Protein AF-W6A615-F1 (afdb_monomer_lite)

Radius of gyration: 22.24 Å; chains: 1; bounding box: 55×39×66 Å

pLDDT: mean 84.63, std 10.66, range [45.97, 96.25]

Structure (mmCIF, N/CA/C/O backbone):
data_AF-W6A615-F1
#
_entry.id   AF-W6A615-F1
#
loop_
_atom_site.group_PDB
_atom_site.id
_atom_site.type_symbol
_atom_site.label_atom_id
_atom_site.label_alt_id
_atom_site.label_comp_id
_atom_site.label_asym_id
_atom_site.label_entity_id
_atom_site.label_seq_id
_atom_site.pdbx_PDB_ins_code
_atom_site.Cartn_x
_atom_site.Cartn_y
_atom_site.Cartn_z
_atom_site.occupancy
_atom_site.B_iso_or_equiv
_atom_site.auth_seq_id
_atom_site.auth_comp_id
_atom_site.auth_asym_id
_atom_site.auth_atom_id
_atom_site.pdbx_PDB_model_num
ATOM 1 N N . MET A 1 1 ? 21.913 -2.514 -15.215 1.00 59.75 1 MET A N 1
ATOM 2 C CA . MET A 1 1 ? 21.082 -1.326 -14.956 1.00 59.75 1 MET A CA 1
ATOM 3 C C . MET A 1 1 ? 21.588 -0.646 -13.703 1.00 59.75 1 MET A C 1
ATOM 5 O O . MET A 1 1 ? 21.493 -1.215 -12.614 1.00 59.75 1 MET A O 1
ATOM 9 N N . ASP A 1 2 ? 22.197 0.517 -13.883 1.00 57.88 2 ASP A N 1
ATOM 10 C CA . ASP A 1 2 ? 22.558 1.456 -12.841 1.00 57.88 2 ASP A CA 1
ATOM 11 C C . ASP A 1 2 ? 21.289 2.087 -12.250 1.00 57.88 2 ASP A C 1
ATOM 13 O O . ASP A 1 2 ? 20.771 3.119 -12.672 1.00 57.88 2 ASP A O 1
ATOM 17 N N . PHE A 1 3 ? 20.788 1.444 -11.198 1.00 58.59 3 PHE A N 1
ATOM 18 C CA . PHE A 1 3 ? 19.600 1.868 -10.464 1.00 58.59 3 PHE A CA 1
ATOM 19 C C . PHE A 1 3 ? 19.692 3.313 -9.929 1.00 58.59 3 PHE A C 1
ATOM 21 O O . PHE A 1 3 ? 18.668 3.893 -9.565 1.00 58.59 3 PHE A O 1
ATOM 28 N N . LYS A 1 4 ? 20.888 3.925 -9.891 1.00 60.66 4 LYS A N 1
ATOM 29 C CA . LYS A 1 4 ? 21.070 5.323 -9.478 1.00 60.66 4 LYS A CA 1
ATOM 30 C C . LYS A 1 4 ? 20.361 6.315 -10.402 1.00 60.66 4 LYS A C 1
ATOM 32 O O . LYS A 1 4 ? 19.875 7.319 -9.885 1.00 60.66 4 LYS A O 1
ATOM 37 N N . LYS A 1 5 ? 20.244 6.028 -11.706 1.00 60.31 5 LYS A N 1
ATOM 38 C CA . LYS A 1 5 ? 19.563 6.910 -12.675 1.00 60.31 5 LYS A CA 1
ATOM 39 C C . LYS A 1 5 ? 18.038 6.835 -12.588 1.00 60.31 5 LYS A C 1
ATOM 41 O O . LYS A 1 5 ? 17.362 7.837 -12.763 1.00 60.31 5 LYS A O 1
ATOM 46 N N . VAL A 1 6 ? 17.498 5.681 -12.198 1.00 64.00 6 VAL A N 1
ATOM 47 C CA . VAL A 1 6 ? 16.045 5.443 -12.062 1.00 64.00 6 VAL A CA 1
ATOM 48 C C . VAL A 1 6 ? 15.515 5.858 -10.680 1.00 64.00 6 VAL A C 1
ATOM 50 O O . VAL A 1 6 ? 14.339 6.176 -10.506 1.00 64.00 6 VAL A O 1
ATOM 53 N N . LYS A 1 7 ? 16.395 5.944 -9.676 1.00 67.19 7 LYS A N 1
ATOM 54 C CA . LYS A 1 7 ? 16.070 6.330 -8.292 1.00 67.19 7 LYS A CA 1
ATOM 55 C C . LYS A 1 7 ? 15.314 7.667 -8.134 1.00 67.19 7 LYS A C 1
ATOM 57 O O . LYS A 1 7 ? 14.434 7.721 -7.275 1.00 67.19 7 LYS A O 1
ATOM 62 N N . PRO A 1 8 ? 15.596 8.746 -8.892 1.00 71.81 8 PRO A N 1
ATOM 63 C CA . PRO A 1 8 ? 14.854 10.005 -8.788 1.00 71.81 8 PRO A CA 1
ATOM 64 C C . PRO A 1 8 ? 13.385 9.870 -9.207 1.00 71.81 8 PRO A C 1
ATOM 66 O O . PRO A 1 8 ? 12.516 10.468 -8.574 1.00 71.81 8 PRO A O 1
ATOM 69 N N . LEU A 1 9 ? 13.098 9.053 -10.227 1.00 69.75 9 LEU A N 1
ATOM 70 C CA . LEU A 1 9 ? 11.734 8.784 -10.697 1.00 69.75 9 LEU A CA 1
ATOM 71 C C . LEU A 1 9 ? 10.929 8.035 -9.635 1.00 69.75 9 LEU A C 1
ATOM 73 O O . LEU A 1 9 ? 9.785 8.384 -9.366 1.00 69.75 9 LEU A O 1
ATOM 77 N N . LEU A 1 10 ? 11.568 7.081 -8.959 1.00 71.88 10 LEU A N 1
ATOM 78 C CA . LEU A 1 10 ? 10.959 6.258 -7.912 1.00 71.88 10 LEU A CA 1
ATOM 79 C C . LEU A 1 10 ? 10.699 7.018 -6.601 1.00 71.88 10 LEU A C 1
ATOM 81 O O . LEU A 1 10 ? 9.828 6.633 -5.823 1.00 71.88 10 LEU A O 1
ATOM 85 N N . LYS A 1 11 ? 11.407 8.129 -6.356 1.00 76.25 11 LYS A N 1
ATOM 86 C CA . LYS A 1 11 ? 11.176 8.989 -5.181 1.00 76.25 11 LYS A CA 1
ATOM 87 C C . LYS A 1 11 ? 9.895 9.821 -5.280 1.00 76.25 11 LYS A C 1
ATOM 89 O O . LYS A 1 11 ? 9.314 10.135 -4.244 1.00 76.25 11 LYS A O 1
ATOM 94 N N . LYS A 1 12 ? 9.450 10.184 -6.491 1.00 80.75 12 LYS A N 1
ATOM 95 C CA . LYS A 1 12 ? 8.249 11.019 -6.684 1.00 80.75 12 LYS A CA 1
ATOM 96 C C . LYS A 1 12 ? 6.969 10.326 -6.182 1.00 80.75 12 LYS A C 1
ATOM 98 O O . LYS A 1 12 ? 6.294 10.937 -5.355 1.00 80.75 12 LYS A O 1
ATOM 103 N N . PRO A 1 13 ? 6.673 9.057 -6.550 1.00 81.31 13 PRO A N 1
ATOM 104 C CA . PRO A 1 13 ? 5.546 8.317 -5.985 1.00 81.31 13 PRO A CA 1
ATOM 105 C C . PRO A 1 13 ? 5.590 8.248 -4.463 1.00 81.31 13 PRO A C 1
ATOM 107 O O . PRO A 1 13 ? 4.570 8.449 -3.816 1.00 81.31 13 PRO A O 1
ATOM 110 N N . VAL A 1 14 ? 6.768 8.008 -3.879 1.00 82.75 14 VAL A N 1
ATOM 111 C CA . VAL A 1 14 ? 6.933 7.917 -2.420 1.00 82.75 14 VAL A CA 1
ATOM 112 C C . VAL A 1 14 ? 6.570 9.241 -1.742 1.00 82.75 14 VAL A C 1
ATOM 114 O O . VAL A 1 14 ? 5.796 9.244 -0.793 1.00 82.75 14 VAL A O 1
ATOM 117 N N . LEU A 1 15 ? 7.051 10.376 -2.252 1.00 83.81 15 LEU A N 1
ATOM 118 C CA . LEU A 1 15 ? 6.718 11.686 -1.681 1.00 83.81 15 LEU A CA 1
ATOM 119 C C . LEU A 1 15 ? 5.224 12.011 -1.801 1.00 83.81 15 LEU A C 1
ATOM 121 O O . LEU A 1 15 ? 4.604 12.399 -0.814 1.00 83.81 15 LEU A O 1
ATOM 125 N N . TRP A 1 16 ? 4.634 11.819 -2.985 1.00 85.75 16 TRP A N 1
ATOM 126 C CA . TRP A 1 16 ? 3.212 12.101 -3.212 1.00 85.75 16 TRP A CA 1
ATOM 127 C C . TRP A 1 16 ? 2.314 11.232 -2.335 1.00 85.75 16 TRP A C 1
ATOM 129 O O . TRP A 1 16 ? 1.362 11.719 -1.727 1.00 85.75 16 TRP A O 1
ATOM 139 N N . THR A 1 17 ? 2.651 9.951 -2.215 1.00 85.44 17 THR A N 1
ATOM 140 C CA . THR A 1 17 ? 1.901 9.031 -1.362 1.00 85.44 17 THR A CA 1
ATOM 141 C C . THR A 1 17 ? 2.087 9.308 0.126 1.00 85.44 17 THR A C 1
ATOM 143 O O . THR A 1 17 ? 1.136 9.133 0.883 1.00 85.44 17 THR A O 1
ATOM 146 N N . GLY A 1 18 ? 3.237 9.845 0.545 1.00 87.12 18 GLY A N 1
ATOM 147 C CA . GLY A 1 18 ? 3.437 10.351 1.904 1.00 87.12 18 GLY A CA 1
ATOM 148 C C . GLY A 1 18 ? 2.490 11.498 2.256 1.00 87.12 18 GLY A C 1
ATOM 149 O O . GLY A 1 18 ? 1.870 11.478 3.319 1.00 87.12 18 GLY A O 1
ATOM 150 N N . SER A 1 19 ? 2.305 12.460 1.346 1.00 90.75 19 SER A N 1
ATOM 151 C CA . SER A 1 19 ? 1.334 13.548 1.530 1.00 90.75 19 SER A CA 1
ATOM 152 C C . SER A 1 19 ? -0.106 13.034 1.613 1.00 90.75 19 SER A C 1
ATOM 154 O O . SER A 1 19 ? -0.860 13.471 2.482 1.00 90.75 19 SER A O 1
ATOM 156 N N . ILE A 1 20 ? -0.479 12.072 0.759 1.00 91.62 20 ILE A N 1
ATOM 157 C CA . ILE A 1 20 ? -1.811 11.444 0.786 1.00 91.62 20 ILE A CA 1
ATOM 158 C C . ILE A 1 20 ? -2.046 10.738 2.128 1.00 91.62 20 ILE A C 1
ATOM 160 O O . ILE A 1 20 ? -3.092 10.930 2.741 1.00 91.62 20 ILE A O 1
ATOM 164 N N . ILE A 1 21 ? -1.066 9.973 2.618 1.00 92.62 21 ILE A N 1
ATOM 165 C CA . ILE A 1 21 ? -1.153 9.265 3.903 1.00 92.62 21 ILE A CA 1
ATOM 166 C C . ILE A 1 21 ? -1.328 10.234 5.069 1.00 92.62 21 ILE A C 1
ATOM 168 O O . ILE A 1 21 ? -2.207 10.026 5.903 1.00 92.62 21 ILE A O 1
ATOM 172 N N . PHE A 1 22 ? -0.551 11.317 5.116 1.00 93.00 22 PHE A N 1
ATOM 173 C CA . PHE A 1 22 ? -0.722 12.335 6.152 1.00 93.00 22 PHE A CA 1
ATOM 174 C C . PHE A 1 22 ? -2.111 12.981 6.102 1.00 93.00 22 PHE A C 1
ATOM 176 O O . PHE A 1 22 ? -2.739 13.164 7.145 1.00 93.00 22 PHE A O 1
ATOM 183 N N . GLY A 1 23 ? -2.624 13.266 4.902 1.00 95.38 23 GLY A N 1
ATOM 184 C CA . GLY A 1 23 ? -3.993 13.749 4.720 1.00 95.38 23 GLY A CA 1
ATOM 185 C C . GLY A 1 23 ? -5.042 12.759 5.236 1.00 95.38 23 GLY A C 1
ATOM 186 O O . GLY A 1 23 ? -5.944 13.149 5.976 1.00 95.38 23 GLY A O 1
ATOM 187 N N . LEU A 1 24 ? -4.896 11.469 4.916 1.00 93.75 24 LEU A N 1
ATOM 188 C CA . LEU A 1 24 ? -5.790 10.406 5.386 1.00 93.75 24 LEU A CA 1
ATOM 189 C C . LEU A 1 24 ? -5.762 10.253 6.909 1.00 93.75 24 LEU A C 1
ATOM 191 O O . LEU A 1 24 ? -6.822 10.086 7.514 1.00 93.75 24 LEU A O 1
ATOM 195 N N . ILE A 1 25 ? -4.586 10.355 7.536 1.00 95.31 25 ILE A N 1
ATOM 196 C CA . ILE A 1 25 ? -4.451 10.356 8.999 1.00 95.31 25 ILE A CA 1
ATOM 197 C C . ILE A 1 25 ? -5.233 11.531 9.588 1.00 95.31 25 ILE A C 1
ATOM 199 O O . ILE A 1 25 ? -6.077 11.322 10.455 1.00 95.31 25 ILE A O 1
ATOM 203 N N . MET A 1 26 ? -5.016 12.750 9.086 1.00 96.25 26 MET A N 1
ATOM 204 C CA . MET A 1 26 ? -5.701 13.948 9.585 1.00 96.25 26 MET A CA 1
ATOM 205 C C . MET A 1 26 ? -7.224 13.834 9.470 1.00 96.25 26 MET A C 1
ATOM 207 O O . MET A 1 26 ? -7.934 14.053 10.451 1.00 96.25 26 MET A O 1
ATOM 211 N N . ILE A 1 27 ? -7.728 13.434 8.299 1.00 95.12 27 ILE A N 1
ATOM 212 C CA . ILE A 1 27 ? -9.165 13.239 8.067 1.00 95.12 27 ILE A CA 1
ATOM 213 C C . ILE A 1 27 ? -9.719 12.168 9.014 1.00 95.12 27 ILE A C 1
ATOM 215 O O . ILE A 1 27 ? -10.749 12.380 9.654 1.00 95.12 27 ILE A O 1
ATOM 219 N N . SER A 1 28 ? -9.019 11.041 9.156 1.00 93.62 28 SER A N 1
ATOM 220 C CA . SER A 1 28 ? -9.456 9.944 10.024 1.00 93.62 28 SER A CA 1
ATOM 221 C C . SER A 1 28 ? -9.519 10.366 11.489 1.00 93.62 28 SER A C 1
ATOM 223 O O . SER A 1 28 ? -10.498 10.062 12.165 1.00 93.62 28 SER A O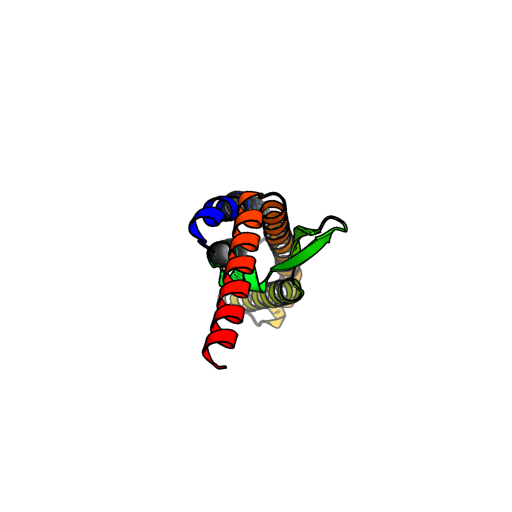 1
ATOM 225 N N . LEU A 1 29 ? -8.522 11.108 11.979 1.00 94.38 29 LEU A N 1
ATOM 226 C CA . LEU A 1 29 ? -8.507 11.613 13.352 1.00 94.38 29 LEU A CA 1
ATOM 227 C C . LEU A 1 29 ? -9.676 12.570 13.617 1.00 94.38 29 LEU A C 1
ATOM 229 O O . LEU A 1 29 ? -10.340 12.440 14.643 1.00 94.38 29 LEU A O 1
ATOM 233 N N . ILE A 1 30 ? -9.987 13.475 12.683 1.00 95.12 30 ILE A N 1
ATOM 234 C CA . ILE A 1 30 ? -11.149 14.374 12.795 1.00 95.12 30 ILE A CA 1
ATOM 235 C C . ILE A 1 30 ? -12.452 13.567 12.898 1.00 95.12 30 ILE A C 1
ATOM 237 O O . ILE A 1 30 ? -13.285 13.830 13.770 1.00 95.12 30 ILE A O 1
ATOM 241 N N . ILE A 1 31 ? -12.619 12.546 12.053 1.00 93.25 31 ILE A N 1
ATOM 242 C CA . ILE A 1 31 ? -13.797 11.669 12.085 1.00 93.25 31 ILE A CA 1
ATOM 243 C C . ILE A 1 31 ? -13.884 10.927 13.429 1.00 93.25 31 ILE A C 1
ATOM 245 O O . ILE A 1 31 ? -14.923 10.947 14.082 1.00 93.25 31 ILE A O 1
ATOM 249 N N . ILE A 1 32 ? -12.796 10.318 13.906 1.00 92.44 32 ILE A N 1
ATOM 250 C CA . ILE A 1 32 ? -12.794 9.576 15.181 1.00 92.44 32 ILE A CA 1
ATOM 251 C C . ILE A 1 32 ? -13.126 10.494 16.366 1.00 92.44 32 ILE A C 1
ATOM 253 O O . ILE A 1 32 ? -13.878 10.108 17.265 1.00 92.44 32 ILE A O 1
ATOM 257 N N . LEU A 1 33 ? -12.587 11.716 16.375 1.00 91.75 33 LEU A N 1
ATOM 258 C CA . LEU A 1 33 ? -12.821 12.685 17.445 1.00 91.75 33 LEU A CA 1
ATOM 259 C C . LEU A 1 33 ? -14.279 13.157 17.500 1.00 91.75 33 LEU A C 1
ATOM 261 O O . LEU A 1 33 ? -14.784 13.408 18.598 1.00 91.75 33 LEU A O 1
ATOM 265 N N . THR A 1 34 ? -14.962 13.224 16.356 1.00 93.38 34 THR A N 1
ATOM 266 C CA . THR A 1 34 ? -16.367 13.656 16.254 1.00 93.38 34 THR A CA 1
ATOM 267 C C . THR A 1 34 ? -17.376 12.541 16.532 1.00 93.38 34 THR A C 1
ATOM 269 O O . THR A 1 34 ? -18.497 12.833 16.942 1.00 93.38 34 THR A O 1
ATOM 272 N N . LEU A 1 35 ? -16.993 11.267 16.398 1.00 88.88 35 LEU A N 1
ATOM 273 C CA . LEU A 1 35 ? -17.883 10.146 16.709 1.00 88.88 35 LEU A CA 1
ATOM 274 C C . LEU A 1 35 ? -18.290 10.117 18.200 1.00 88.88 35 LEU A C 1
ATOM 276 O O . LEU A 1 35 ? -17.476 10.441 19.073 1.00 88.88 35 LEU A O 1
ATOM 280 N N . PRO A 1 36 ? -19.517 9.674 18.539 1.00 90.50 36 PRO A N 1
ATOM 281 C CA . PRO A 1 36 ? -20.000 9.561 19.918 1.00 90.50 36 PRO A CA 1
ATOM 282 C C . PRO A 1 36 ? -19.454 8.294 20.601 1.00 90.50 36 PRO A C 1
ATOM 284 O O . PRO A 1 36 ? -20.194 7.405 21.008 1.00 90.50 36 PRO A O 1
ATOM 287 N N . LEU A 1 37 ? -18.128 8.188 20.682 1.00 86.94 37 LEU A N 1
ATOM 288 C CA . LEU A 1 37 ? -17.410 7.092 21.332 1.00 86.94 37 LEU A CA 1
ATOM 289 C C . LEU A 1 37 ? -16.831 7.539 22.677 1.00 86.94 37 LEU A C 1
ATOM 291 O O . LEU A 1 37 ? -16.505 8.713 22.874 1.00 86.94 37 LEU A O 1
ATOM 295 N N . GLU A 1 38 ? -16.632 6.586 23.582 1.00 89.25 38 GLU A N 1
ATOM 296 C CA . GLU A 1 38 ? -15.909 6.827 24.830 1.00 89.25 38 GLU A CA 1
ATOM 297 C C . GLU A 1 38 ? -14.467 7.279 24.566 1.00 89.25 38 GLU A C 1
ATOM 299 O O . GLU A 1 38 ? -13.833 6.859 23.592 1.00 89.25 38 GLU A O 1
ATOM 304 N N . LYS A 1 39 ? -13.917 8.110 25.463 1.00 89.25 39 LYS A N 1
ATOM 305 C CA . LYS A 1 39 ? -12.561 8.672 25.323 1.00 89.25 39 LYS A CA 1
ATOM 306 C C . LYS A 1 39 ? -11.503 7.587 25.102 1.00 89.25 39 LYS A C 1
ATOM 308 O O . LYS A 1 39 ? -10.690 7.718 24.191 1.00 89.25 39 LYS A O 1
ATOM 313 N N . ASN A 1 40 ? -11.559 6.501 25.873 1.00 87.94 40 ASN A N 1
ATOM 314 C CA . ASN A 1 40 ? -10.613 5.392 25.744 1.00 87.94 40 ASN A CA 1
ATOM 315 C C . ASN A 1 40 ? -10.698 4.738 24.359 1.00 87.94 40 ASN A C 1
ATOM 317 O O . ASN A 1 40 ? -9.675 4.539 23.709 1.00 87.94 40 ASN A O 1
ATOM 321 N N . GLN A 1 41 ? -11.908 4.496 23.848 1.00 87.62 41 GLN A N 1
ATOM 322 C CA . GLN A 1 41 ? -12.091 3.925 22.511 1.00 87.62 41 GLN A CA 1
ATOM 323 C C . GLN A 1 41 ? -11.579 4.857 21.408 1.00 87.62 41 GLN A C 1
ATOM 325 O O . GLN A 1 41 ? -10.957 4.387 20.455 1.00 87.62 41 GLN A O 1
ATOM 330 N N . LYS A 1 42 ? -11.792 6.174 21.537 1.00 91.62 42 LYS A N 1
ATOM 331 C CA . LYS A 1 42 ? -11.259 7.160 20.582 1.00 91.62 42 LYS A CA 1
ATOM 332 C C . LYS A 1 42 ? -9.741 7.099 20.500 1.00 91.62 42 LYS A C 1
ATOM 334 O O . LYS A 1 42 ? -9.202 7.104 19.396 1.00 91.62 42 LYS A O 1
ATOM 339 N N . ILE A 1 43 ? -9.065 7.015 21.646 1.00 91.25 43 ILE A N 1
ATOM 340 C CA . ILE A 1 43 ? -7.601 6.929 21.714 1.00 91.25 43 ILE A CA 1
ATOM 341 C C . ILE A 1 43 ? -7.118 5.641 21.041 1.00 91.25 43 ILE A C 1
ATOM 343 O O . ILE A 1 43 ? -6.276 5.707 20.149 1.00 91.25 43 ILE A O 1
ATOM 347 N N . ILE A 1 44 ? -7.696 4.491 21.403 1.00 90.31 44 ILE A N 1
ATOM 348 C CA . ILE A 1 44 ? -7.303 3.185 20.851 1.00 90.31 44 ILE A CA 1
ATOM 349 C C . ILE A 1 44 ? -7.439 3.181 19.325 1.00 90.31 44 ILE A C 1
ATOM 351 O O . ILE A 1 44 ? -6.475 2.888 18.618 1.00 90.31 44 ILE A O 1
ATOM 355 N N . ILE A 1 45 ? -8.606 3.575 18.809 1.00 90.56 45 ILE A N 1
ATOM 356 C CA . ILE A 1 45 ? -8.877 3.571 17.366 1.00 90.56 45 ILE A CA 1
ATOM 357 C C . ILE A 1 45 ? -7.968 4.575 16.640 1.00 90.56 45 ILE A C 1
ATOM 359 O O . ILE A 1 45 ? -7.423 4.253 15.586 1.00 90.56 45 ILE A O 1
ATOM 363 N N . SER A 1 46 ? -7.738 5.761 17.214 1.00 93.31 46 SER A N 1
ATOM 364 C CA . SER A 1 46 ? -6.829 6.766 16.638 1.00 93.31 46 SER A CA 1
ATOM 365 C C . SER A 1 46 ? -5.402 6.238 16.505 1.00 93.31 46 SER A C 1
ATOM 367 O O . SER A 1 46 ? -4.786 6.386 15.447 1.00 93.31 46 SER A O 1
ATOM 369 N N . CYS A 1 47 ? -4.887 5.578 17.546 1.00 91.88 47 CYS A N 1
ATOM 370 C CA . CYS A 1 47 ? -3.560 4.968 17.531 1.00 91.88 47 CYS A CA 1
ATOM 371 C C . CYS A 1 47 ? -3.465 3.855 16.483 1.00 91.88 47 CYS A C 1
ATOM 373 O O . CYS A 1 47 ? -2.515 3.837 15.701 1.00 91.88 47 CYS A O 1
ATOM 375 N N . GLN A 1 48 ? -4.459 2.964 16.420 1.00 91.94 48 GLN A N 1
ATOM 376 C CA . GLN A 1 48 ? -4.472 1.863 15.455 1.00 91.94 48 GLN A CA 1
ATOM 377 C C . GLN A 1 48 ? -4.523 2.357 14.007 1.00 91.94 48 GLN A C 1
ATOM 379 O O . GLN A 1 48 ? -3.722 1.912 13.186 1.00 91.94 48 GLN A O 1
ATOM 384 N N . ILE A 1 49 ? -5.418 3.299 13.688 1.00 92.88 49 ILE A N 1
ATOM 385 C CA . ILE A 1 49 ? -5.528 3.848 12.329 1.00 92.88 49 ILE A CA 1
ATOM 386 C C . ILE A 1 49 ? -4.254 4.606 11.938 1.00 92.88 49 ILE A C 1
ATOM 388 O O . ILE A 1 49 ? -3.752 4.436 10.828 1.00 92.88 4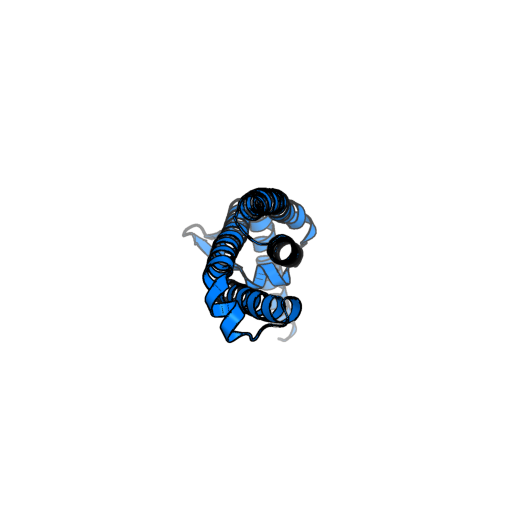9 ILE A O 1
ATOM 392 N N . THR A 1 50 ? -3.694 5.409 12.845 1.00 94.44 50 THR A N 1
ATOM 393 C CA . THR A 1 50 ? -2.457 6.152 12.563 1.00 94.44 50 THR A CA 1
ATOM 394 C C . THR A 1 50 ? -1.299 5.197 12.289 1.00 94.44 50 THR A C 1
ATOM 396 O O . THR A 1 50 ? -0.609 5.333 11.278 1.00 94.44 50 THR A O 1
ATOM 399 N N . LEU A 1 51 ? -1.114 4.190 13.151 1.00 92.81 51 LEU A N 1
ATOM 400 C CA . LEU A 1 51 ? -0.062 3.191 12.984 1.00 92.81 51 LEU A CA 1
ATOM 401 C C . LEU A 1 51 ? -0.220 2.427 11.667 1.00 92.81 51 LEU A C 1
ATOM 403 O O . LEU A 1 51 ? 0.770 2.153 10.992 1.00 92.81 51 LEU A O 1
ATOM 407 N N . ASN A 1 52 ? -1.456 2.129 11.272 1.00 93.75 52 ASN A N 1
ATOM 408 C CA . ASN A 1 52 ? -1.734 1.464 10.013 1.00 93.75 52 ASN A CA 1
ATOM 409 C C . ASN A 1 52 ? -1.264 2.252 8.800 1.00 93.75 52 ASN A C 1
ATOM 411 O O . ASN A 1 52 ? -0.516 1.724 7.981 1.00 93.75 52 ASN A O 1
ATOM 415 N N . PHE A 1 53 ? -1.687 3.510 8.692 1.00 94.12 53 PHE A N 1
ATOM 416 C CA . PHE A 1 53 ? -1.327 4.333 7.549 1.00 94.12 53 PHE A CA 1
ATOM 417 C C . PHE A 1 53 ? 0.182 4.584 7.498 1.00 94.12 53 PHE A C 1
ATOM 419 O O . PHE A 1 53 ? 0.777 4.532 6.421 1.00 94.12 53 PHE A O 1
ATOM 426 N N . LEU A 1 54 ? 0.831 4.751 8.655 1.00 93.31 54 LEU A N 1
ATOM 427 C CA . LEU A 1 54 ? 2.291 4.819 8.731 1.00 93.31 54 LEU A CA 1
ATOM 428 C C . LEU A 1 54 ? 2.962 3.523 8.254 1.00 93.31 54 LEU A C 1
ATOM 430 O O . LEU A 1 54 ? 3.957 3.585 7.534 1.00 93.31 54 LEU A O 1
ATOM 434 N N . LEU A 1 55 ? 2.420 2.354 8.604 1.00 91.88 55 LEU A N 1
ATOM 435 C CA . LEU A 1 55 ? 2.955 1.060 8.176 1.00 91.88 55 LEU A CA 1
ATOM 436 C C . LEU A 1 55 ? 2.780 0.854 6.668 1.00 91.88 55 LEU A C 1
ATOM 438 O O . LEU A 1 55 ? 3.728 0.468 5.987 1.00 91.88 55 LEU A O 1
ATOM 442 N N . VAL A 1 56 ? 1.604 1.172 6.125 1.00 92.31 56 VAL A N 1
ATOM 443 C CA . VAL A 1 56 ? 1.327 1.124 4.680 1.00 92.31 56 VAL A CA 1
ATOM 444 C C . VAL A 1 56 ? 2.289 2.043 3.919 1.00 92.31 56 VAL A C 1
ATOM 446 O O . VAL A 1 56 ? 2.877 1.635 2.916 1.00 92.31 56 VAL A O 1
ATOM 449 N N . TYR A 1 57 ? 2.526 3.253 4.432 1.00 91.50 57 TYR A N 1
ATOM 450 C CA . TYR A 1 57 ? 3.508 4.179 3.871 1.00 91.50 57 TYR A CA 1
ATOM 451 C C . TYR A 1 57 ? 4.944 3.648 3.946 1.00 91.50 57 TYR A C 1
ATOM 453 O O . TYR A 1 57 ? 5.693 3.745 2.972 1.00 91.50 57 TYR A O 1
ATOM 461 N N . LEU A 1 58 ? 5.338 3.053 5.075 1.00 90.38 58 LEU A N 1
ATOM 462 C CA . LEU A 1 58 ? 6.661 2.454 5.239 1.00 90.38 58 LEU A CA 1
ATOM 463 C C . LEU A 1 58 ? 6.880 1.316 4.233 1.00 90.38 58 LEU A C 1
ATOM 465 O O . LEU A 1 58 ? 7.948 1.225 3.627 1.00 90.38 58 LEU A O 1
ATOM 469 N N . ILE A 1 59 ? 5.864 0.484 4.008 1.00 89.50 59 ILE A N 1
ATOM 470 C CA . ILE A 1 59 ? 5.906 -0.571 2.994 1.00 89.50 59 ILE A CA 1
ATOM 471 C C . ILE A 1 59 ? 6.071 0.036 1.600 1.00 89.50 59 ILE A C 1
ATOM 473 O O . ILE A 1 59 ? 6.991 -0.361 0.886 1.00 89.50 59 ILE A O 1
ATOM 477 N N . ALA A 1 60 ? 5.291 1.057 1.235 1.00 88.19 60 ALA A N 1
ATOM 478 C CA . ALA A 1 60 ? 5.468 1.764 -0.036 1.00 88.19 60 ALA A CA 1
ATOM 479 C C . ALA A 1 60 ? 6.896 2.336 -0.190 1.00 88.19 60 ALA A C 1
ATOM 481 O O . ALA A 1 60 ? 7.527 2.179 -1.236 1.00 88.19 60 ALA A O 1
ATOM 482 N N . CYS A 1 61 ? 7.468 2.915 0.872 1.00 86.12 61 CYS A N 1
ATOM 483 C CA . CYS A 1 61 ? 8.856 3.387 0.884 1.00 86.12 61 CYS A CA 1
ATOM 484 C C . CYS A 1 61 ? 9.872 2.263 0.626 1.00 86.12 61 CYS A C 1
ATOM 486 O O . CYS A 1 61 ? 10.834 2.455 -0.122 1.00 86.12 61 CYS A O 1
ATOM 488 N N . ILE A 1 62 ? 9.697 1.100 1.258 1.00 85.38 62 ILE A N 1
ATOM 489 C CA . ILE A 1 62 ? 10.609 -0.042 1.103 1.00 85.38 62 ILE A CA 1
ATOM 490 C C . ILE A 1 62 ? 10.534 -0.592 -0.323 1.00 85.38 62 ILE A C 1
ATOM 492 O O . ILE A 1 62 ? 11.575 -0.857 -0.931 1.00 85.38 62 ILE A O 1
ATOM 496 N N . LEU A 1 63 ? 9.322 -0.723 -0.866 1.00 82.69 63 LEU A N 1
ATOM 497 C CA . LEU A 1 63 ? 9.091 -1.272 -2.199 1.00 82.69 63 LEU A CA 1
ATOM 498 C C . LEU A 1 63 ? 9.623 -0.349 -3.301 1.00 82.69 63 LEU A C 1
ATOM 500 O O . LEU A 1 63 ? 10.279 -0.826 -4.225 1.00 82.69 63 LEU A O 1
ATOM 504 N N . GLY A 1 64 ? 9.445 0.968 -3.164 1.00 74.25 64 GLY A N 1
ATOM 505 C CA . GLY A 1 64 ? 9.954 1.949 -4.129 1.00 74.25 64 GLY A CA 1
ATOM 506 C C . GLY A 1 64 ? 11.476 2.112 -4.139 1.00 74.25 64 GLY A C 1
ATOM 507 O O . GLY A 1 64 ? 12.041 2.585 -5.122 1.00 74.25 64 GLY A O 1
ATOM 508 N N . ASN A 1 65 ? 12.168 1.716 -3.067 1.00 72.94 65 ASN A N 1
ATOM 509 C CA . ASN A 1 65 ? 13.619 1.885 -2.952 1.00 72.94 65 ASN A CA 1
ATOM 510 C C . ASN A 1 65 ? 14.435 0.667 -3.412 1.00 72.94 65 ASN A C 1
ATOM 512 O O . ASN A 1 65 ? 15.653 0.791 -3.576 1.00 72.94 65 ASN A O 1
ATOM 516 N N . LYS A 1 66 ? 13.813 -0.503 -3.613 1.00 75.56 66 LYS A N 1
ATOM 517 C CA . LYS A 1 66 ? 14.518 -1.746 -3.959 1.00 75.56 66 LYS A CA 1
ATOM 518 C C . LYS A 1 66 ? 14.242 -2.176 -5.399 1.00 75.56 66 LYS A C 1
ATOM 520 O O . LYS A 1 66 ? 13.106 -2.423 -5.788 1.00 75.56 66 LYS A O 1
ATOM 525 N N . ARG A 1 67 ? 15.316 -2.378 -6.173 1.00 70.56 67 ARG A N 1
ATOM 526 C CA . ARG A 1 67 ? 15.250 -2.893 -7.554 1.00 70.56 67 ARG A CA 1
ATOM 527 C C . ARG A 1 67 ? 14.549 -4.251 -7.648 1.00 70.56 67 ARG A C 1
ATOM 529 O O . ARG A 1 67 ? 13.777 -4.468 -8.573 1.00 70.56 67 ARG A O 1
ATOM 536 N N . SER A 1 68 ? 14.816 -5.146 -6.696 1.00 76.50 68 SER A N 1
ATOM 537 C CA . SER A 1 68 ? 14.193 -6.473 -6.644 1.00 76.50 68 SER A CA 1
ATOM 538 C C . SER A 1 68 ? 12.680 -6.391 -6.459 1.00 76.50 68 SER A C 1
ATOM 540 O O . SER A 1 68 ? 11.953 -7.137 -7.100 1.00 76.50 68 SER A O 1
ATOM 542 N N . SER A 1 69 ? 12.204 -5.453 -5.638 1.00 77.31 69 SER A N 1
ATOM 543 C CA . SER A 1 69 ? 10.775 -5.219 -5.436 1.00 77.31 69 SER A CA 1
ATOM 544 C C . SER A 1 69 ? 10.102 -4.743 -6.719 1.00 77.31 69 SER A C 1
ATOM 546 O O . SER A 1 69 ? 9.093 -5.312 -7.114 1.00 77.31 69 SER A O 1
ATOM 548 N N . ILE A 1 70 ? 10.688 -3.766 -7.415 1.00 78.19 70 ILE A N 1
ATOM 549 C CA . ILE A 1 70 ? 10.142 -3.274 -8.690 1.00 78.19 70 ILE A CA 1
ATOM 550 C C . ILE A 1 70 ? 10.078 -4.412 -9.711 1.00 78.19 70 ILE A C 1
ATOM 552 O O . ILE A 1 70 ? 9.023 -4.656 -10.278 1.00 78.19 70 ILE A O 1
ATOM 556 N N . SER A 1 71 ? 11.155 -5.188 -9.852 1.00 79.81 71 SER A N 1
ATOM 557 C CA . SER A 1 71 ? 11.191 -6.328 -10.776 1.00 79.81 71 SER A CA 1
ATOM 558 C C . SER A 1 71 ? 10.181 -7.434 -10.452 1.00 79.81 71 SER A C 1
ATOM 560 O O . SER A 1 71 ? 9.840 -8.196 -11.346 1.00 79.81 71 SER A O 1
ATOM 562 N N . LEU A 1 72 ? 9.752 -7.568 -9.195 1.00 84.50 72 LEU A N 1
ATOM 563 C CA . LEU A 1 72 ? 8.770 -8.572 -8.780 1.00 84.50 72 LEU A CA 1
ATOM 564 C C . LEU A 1 72 ? 7.330 -8.100 -9.019 1.00 84.50 72 LEU A C 1
ATOM 566 O O . LEU A 1 72 ? 6.440 -8.915 -9.246 1.00 84.50 72 LEU A O 1
ATOM 570 N N . PHE A 1 73 ? 7.094 -6.788 -8.959 1.00 88.44 73 PHE A N 1
ATOM 571 C CA . PHE A 1 73 ? 5.760 -6.198 -9.084 1.00 88.44 73 PHE A CA 1
ATOM 572 C C . PHE A 1 73 ? 5.448 -5.634 -10.470 1.00 88.44 73 PHE A C 1
ATOM 574 O O . PHE A 1 73 ? 4.291 -5.305 -10.740 1.00 88.44 73 PHE A O 1
ATOM 581 N N . THR A 1 74 ? 6.440 -5.558 -11.355 1.00 86.56 74 THR A N 1
ATOM 582 C CA . THR A 1 74 ? 6.269 -5.104 -12.735 1.00 86.56 74 THR A CA 1
ATOM 583 C C . THR A 1 74 ? 6.826 -6.116 -13.727 1.00 86.56 74 THR A C 1
ATOM 585 O O . THR A 1 74 ? 7.974 -6.534 -13.585 1.00 86.56 74 THR A O 1
ATOM 588 N N . ASP A 1 75 ? 6.053 -6.428 -14.761 1.00 85.56 75 ASP A N 1
ATOM 589 C CA . ASP A 1 75 ? 6.499 -7.186 -15.926 1.00 85.56 75 ASP A CA 1
ATOM 590 C C . ASP A 1 75 ? 7.000 -6.199 -16.993 1.00 85.56 75 ASP A C 1
ATOM 592 O O . ASP A 1 75 ? 6.313 -5.229 -17.320 1.00 85.56 75 ASP A O 1
ATOM 596 N N . ILE A 1 76 ? 8.204 -6.419 -17.527 1.00 83.31 76 ILE A N 1
ATOM 597 C CA . ILE A 1 76 ? 8.792 -5.579 -18.580 1.00 83.31 76 ILE A CA 1
ATOM 598 C C . ILE A 1 76 ? 8.710 -6.352 -19.894 1.00 83.31 76 ILE A C 1
ATOM 600 O O . ILE A 1 76 ? 9.359 -7.384 -20.050 1.00 83.31 76 ILE A O 1
ATOM 604 N N . LEU A 1 77 ? 7.894 -5.859 -20.821 1.00 82.94 77 LEU A N 1
ATOM 605 C CA . LEU A 1 77 ? 7.699 -6.428 -22.149 1.00 82.94 77 LEU A CA 1
ATOM 606 C C . LEU A 1 77 ? 8.538 -5.655 -23.164 1.00 82.94 77 LEU A C 1
ATOM 608 O O . LEU A 1 77 ? 8.576 -4.424 -23.139 1.00 82.94 77 LEU A O 1
ATOM 612 N N . VAL A 1 78 ? 9.199 -6.390 -24.056 1.00 78.19 78 VAL A N 1
ATOM 613 C CA . VAL A 1 78 ? 9.956 -5.833 -25.180 1.00 78.19 78 VAL A CA 1
ATOM 614 C C . VAL A 1 78 ? 9.216 -6.210 -26.454 1.00 78.19 78 VAL A C 1
ATOM 616 O O . VAL A 1 78 ? 9.010 -7.395 -26.712 1.00 78.19 78 VAL A O 1
ATOM 619 N N . PHE A 1 79 ? 8.806 -5.210 -27.225 1.00 76.88 79 PHE A N 1
ATOM 620 C CA . PHE A 1 79 ? 8.199 -5.393 -28.539 1.00 76.88 79 PHE A CA 1
ATOM 621 C C . PHE A 1 79 ? 9.192 -4.961 -29.603 1.00 76.88 79 PHE A C 1
ATOM 623 O O . PHE A 1 79 ? 9.855 -3.939 -29.445 1.00 76.88 79 PHE A O 1
ATOM 630 N N . GLU A 1 80 ? 9.280 -5.716 -30.685 1.00 69.94 80 GLU A N 1
ATOM 631 C CA . GLU A 1 80 ? 10.053 -5.339 -31.861 1.00 69.94 80 GLU A CA 1
ATOM 632 C C . GLU A 1 80 ? 9.060 -4.937 -32.952 1.00 69.94 80 GLU A C 1
ATOM 634 O O . GLU A 1 80 ? 8.196 -5.730 -33.326 1.00 69.94 80 GLU A O 1
ATOM 639 N N . ASP A 1 81 ? 9.123 -3.680 -33.389 1.00 63.50 81 ASP A N 1
ATOM 640 C CA . ASP A 1 81 ? 8.295 -3.182 -34.492 1.00 63.50 81 ASP A CA 1
ATOM 641 C C . ASP A 1 81 ? 8.792 -3.743 -35.840 1.00 63.50 81 ASP A C 1
ATOM 643 O O . ASP A 1 81 ? 9.937 -4.187 -35.952 1.00 63.50 81 ASP A O 1
ATOM 647 N N . GLU A 1 82 ? 7.982 -3.663 -36.897 1.00 59.38 82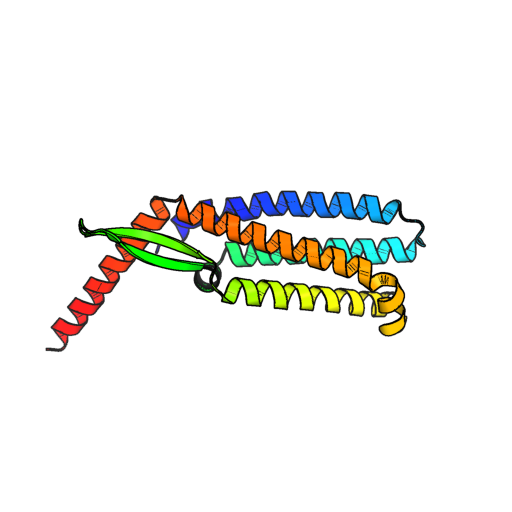 GLU A N 1
ATOM 648 C CA . GLU A 1 82 ? 8.308 -4.112 -38.262 1.00 59.38 82 GLU A CA 1
ATOM 649 C C . GLU A 1 82 ? 9.598 -3.458 -38.812 1.00 59.38 82 GLU A C 1
ATOM 651 O O . GLU A 1 82 ? 10.261 -4.001 -39.696 1.00 59.38 82 GLU A O 1
ATOM 656 N N . GLN A 1 83 ? 10.010 -2.321 -38.235 1.00 60.66 83 GLN A N 1
ATOM 657 C CA . GLN A 1 83 ? 11.267 -1.614 -38.517 1.00 60.66 83 GLN A CA 1
ATOM 658 C C . GLN A 1 83 ? 12.461 -2.033 -37.630 1.00 60.66 83 GLN A C 1
ATOM 660 O O . GLN A 1 83 ? 13.495 -1.362 -37.645 1.00 60.66 83 GLN A O 1
ATOM 665 N N . LYS A 1 84 ? 12.348 -3.114 -36.844 1.00 61.72 84 LYS A N 1
ATOM 666 C CA . LYS A 1 84 ? 13.338 -3.567 -35.840 1.00 61.72 84 LYS A CA 1
ATOM 667 C C . LYS A 1 84 ? 13.625 -2.551 -34.729 1.00 61.72 84 LYS A C 1
ATOM 669 O O . LYS A 1 84 ? 14.706 -2.543 -34.134 1.00 61.72 84 LYS A O 1
ATOM 674 N N . GLN A 1 85 ? 12.674 -1.661 -34.450 1.00 63.59 85 GLN A N 1
ATOM 675 C CA . GLN A 1 85 ? 12.764 -0.780 -33.291 1.00 63.59 85 GLN A CA 1
ATOM 676 C C . GLN A 1 85 ? 12.231 -1.517 -32.062 1.00 63.59 85 GLN A C 1
ATOM 678 O O . GLN A 1 85 ? 11.054 -1.861 -31.990 1.00 63.59 85 GLN A O 1
ATOM 683 N N . GLU A 1 86 ? 13.118 -1.772 -31.100 1.00 71.06 86 GLU A N 1
ATOM 684 C CA . GLU A 1 86 ? 12.747 -2.330 -29.802 1.00 71.06 86 GLU A CA 1
ATOM 685 C C . GLU A 1 86 ? 12.052 -1.241 -28.965 1.00 71.06 86 GLU A C 1
ATOM 687 O O . GLU A 1 86 ? 12.636 -0.195 -28.674 1.00 71.06 86 GLU A O 1
ATOM 692 N N . SER A 1 87 ? 10.811 -1.484 -28.551 1.00 76.00 87 SER A N 1
ATOM 693 C CA . SER A 1 87 ? 10.066 -0.646 -27.611 1.00 76.00 87 SER A CA 1
ATOM 694 C C . SER A 1 87 ? 9.815 -1.403 -26.308 1.00 76.00 87 SER A C 1
ATOM 696 O O . SER A 1 87 ? 9.669 -2.625 -26.292 1.00 76.00 87 SER A O 1
ATOM 698 N N . ILE A 1 88 ? 9.804 -0.674 -25.190 1.00 81.31 88 ILE A N 1
ATOM 699 C CA . ILE A 1 88 ? 9.591 -1.244 -23.857 1.00 81.31 88 ILE A CA 1
ATOM 700 C C . ILE A 1 88 ? 8.262 -0.764 -23.297 1.00 81.31 88 ILE A C 1
ATOM 702 O O . ILE A 1 88 ? 7.994 0.442 -23.259 1.00 81.31 88 ILE A O 1
ATOM 706 N N . GLU A 1 89 ? 7.493 -1.712 -22.776 1.00 86.19 89 GLU A N 1
ATOM 707 C CA . GLU A 1 89 ? 6.282 -1.471 -22.005 1.00 86.19 89 GLU A CA 1
ATOM 708 C C . GLU A 1 89 ? 6.397 -2.147 -20.633 1.00 86.19 89 GLU A C 1
ATOM 710 O O . GLU A 1 89 ? 6.783 -3.307 -20.516 1.00 86.19 89 GLU A O 1
ATOM 715 N N . VAL A 1 90 ? 6.049 -1.421 -19.578 1.00 86.19 90 VAL A N 1
ATOM 716 C CA . VAL A 1 90 ? 6.011 -1.902 -18.198 1.00 86.19 90 VAL A CA 1
ATOM 717 C C . VAL A 1 90 ? 4.554 -2.123 -17.804 1.00 86.19 90 VAL A C 1
ATOM 719 O O . VAL A 1 90 ? 3.734 -1.209 -17.904 1.00 86.19 90 VAL A O 1
ATOM 722 N N . LYS A 1 91 ? 4.224 -3.328 -17.337 1.00 89.19 91 LYS A N 1
ATOM 723 C CA . LYS A 1 91 ? 2.878 -3.729 -16.899 1.00 89.19 91 LYS A CA 1
ATOM 724 C C . LYS A 1 91 ? 2.882 -4.194 -15.445 1.00 89.19 91 LYS A C 1
ATOM 726 O O . LYS A 1 91 ? 3.920 -4.625 -14.945 1.00 89.19 91 LYS A O 1
ATOM 731 N N . PRO A 1 92 ? 1.744 -4.115 -14.736 1.00 89.31 92 PRO A N 1
ATOM 732 C CA . PRO A 1 92 ? 1.634 -4.707 -13.410 1.00 89.31 92 PRO A CA 1
ATOM 733 C C . PRO A 1 92 ? 1.756 -6.230 -13.497 1.00 89.31 92 PRO A C 1
ATOM 735 O O . PRO A 1 92 ? 1.071 -6.868 -14.296 1.00 89.31 92 PRO A O 1
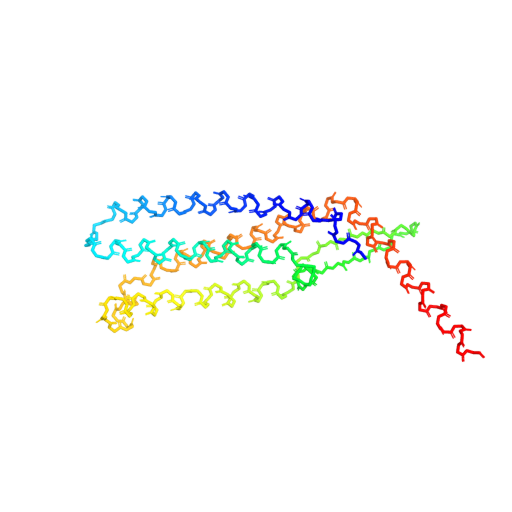ATOM 738 N N . SER A 1 93 ? 2.599 -6.812 -12.646 1.00 91.75 93 SER A N 1
ATOM 739 C CA . SER A 1 93 ? 2.703 -8.266 -12.532 1.00 91.75 93 SER A CA 1
ATOM 740 C C . SER A 1 93 ? 1.509 -8.843 -11.770 1.00 91.75 93 SER A C 1
ATOM 742 O O . SER A 1 93 ? 0.958 -8.201 -10.876 1.00 91.75 93 SER A O 1
ATOM 744 N N . ARG A 1 94 ? 1.135 -10.103 -12.019 1.00 90.56 94 ARG A N 1
ATOM 745 C CA . ARG A 1 94 ? 0.080 -10.787 -11.236 1.00 90.56 94 ARG A CA 1
ATOM 746 C C . ARG A 1 94 ? 0.405 -10.847 -9.740 1.00 90.56 94 ARG A C 1
ATOM 748 O O . ARG A 1 94 ? -0.499 -10.770 -8.906 1.00 90.56 94 ARG A O 1
ATOM 755 N N . TYR A 1 95 ? 1.693 -10.920 -9.398 1.00 91.31 95 TYR A N 1
ATOM 756 C CA . TYR A 1 95 ? 2.168 -10.911 -8.013 1.00 91.31 95 TYR A CA 1
ATOM 757 C C . TYR A 1 95 ? 1.828 -9.619 -7.268 1.00 91.31 95 TYR A C 1
ATOM 759 O O . TYR A 1 95 ? 1.665 -9.656 -6.050 1.00 91.31 95 TYR A O 1
ATOM 767 N N . LEU A 1 96 ? 1.646 -8.503 -7.982 1.00 92.88 96 LEU A N 1
ATOM 768 C CA . LEU A 1 96 ? 1.185 -7.245 -7.402 1.00 92.88 96 LEU A CA 1
ATOM 769 C C . LEU A 1 96 ? -0.182 -7.409 -6.736 1.00 92.88 96 LEU A C 1
ATOM 771 O O . LEU A 1 96 ? -0.363 -7.052 -5.574 1.00 92.88 96 LEU A O 1
ATOM 775 N N . HIS A 1 97 ? -1.133 -7.985 -7.470 1.00 92.44 97 HIS A N 1
ATOM 776 C CA . HIS A 1 97 ? -2.498 -8.177 -6.992 1.00 92.44 97 HIS A CA 1
ATOM 777 C C . HIS A 1 97 ? -2.540 -9.119 -5.789 1.00 92.44 97 HIS A C 1
ATOM 779 O O . HIS A 1 97 ? -3.237 -8.848 -4.811 1.00 92.44 97 HIS A O 1
ATOM 785 N N . ILE A 1 98 ? -1.766 -10.206 -5.847 1.00 94.06 98 ILE A N 1
ATOM 786 C CA . ILE A 1 98 ? -1.658 -11.178 -4.755 1.00 94.06 98 ILE A CA 1
ATOM 787 C C . ILE A 1 98 ? -1.086 -10.500 -3.507 1.00 94.06 98 ILE A C 1
ATOM 789 O O . ILE A 1 98 ? -1.664 -10.611 -2.427 1.00 94.06 98 ILE A O 1
ATOM 793 N N . PHE A 1 99 ? 0.006 -9.748 -3.660 1.00 93.75 99 PHE A N 1
ATOM 794 C CA . PHE A 1 99 ? 0.645 -9.040 -2.556 1.00 93.75 99 PHE A CA 1
ATOM 795 C C . PHE A 1 99 ? -0.295 -8.040 -1.888 1.00 93.75 99 PHE A C 1
ATOM 797 O O . PHE A 1 99 ? -0.442 -8.089 -0.669 1.00 93.75 99 PHE A O 1
ATOM 804 N N . ILE A 1 100 ? -0.956 -7.174 -2.667 1.00 94.38 100 ILE A N 1
ATOM 805 C CA . ILE A 1 100 ? -1.862 -6.156 -2.119 1.00 94.38 100 ILE A CA 1
ATOM 806 C C . ILE A 1 100 ? -2.964 -6.824 -1.296 1.00 94.38 100 ILE A C 1
ATOM 808 O O . ILE A 1 100 ? -3.169 -6.432 -0.153 1.00 94.38 100 ILE A O 1
ATOM 812 N N . ASN A 1 101 ? -3.620 -7.858 -1.831 1.00 93.94 101 ASN A N 1
ATOM 813 C CA . ASN A 1 101 ? -4.706 -8.539 -1.127 1.00 93.94 101 ASN A CA 1
ATOM 814 C C . ASN A 1 101 ? -4.234 -9.233 0.155 1.00 93.94 101 ASN A C 1
ATOM 816 O O . ASN A 1 101 ? -4.847 -9.056 1.204 1.00 93.94 101 ASN A O 1
ATOM 820 N N . ILE A 1 102 ? -3.141 -10.002 0.098 1.00 95.06 102 ILE A N 1
ATOM 821 C CA . ILE A 1 102 ? -2.614 -10.694 1.284 1.00 95.06 102 ILE A CA 1
ATOM 822 C C . ILE A 1 102 ? -2.223 -9.677 2.357 1.00 95.06 102 ILE A C 1
ATOM 824 O O . ILE A 1 102 ? -2.567 -9.842 3.527 1.00 95.06 102 ILE A O 1
ATOM 828 N N . PHE A 1 103 ? -1.532 -8.611 1.959 1.00 94.25 103 PHE A N 1
ATOM 829 C CA . PHE A 1 103 ? -1.074 -7.578 2.873 1.00 94.25 103 PHE A CA 1
ATOM 830 C C . PHE A 1 103 ? -2.242 -6.842 3.540 1.00 94.25 103 PHE A C 1
ATOM 832 O O . PHE A 1 103 ? -2.261 -6.707 4.763 1.00 94.25 103 PHE A O 1
ATOM 839 N N . THR A 1 104 ? -3.249 -6.407 2.776 1.00 94.56 104 THR A N 1
ATOM 840 C CA . THR A 1 104 ? -4.382 -5.664 3.344 1.00 94.56 104 THR A CA 1
ATOM 841 C C . THR A 1 104 ? -5.281 -6.547 4.206 1.00 94.56 104 THR A C 1
ATOM 843 O O . THR A 1 104 ? -5.731 -6.087 5.258 1.00 94.56 104 THR A O 1
ATOM 846 N N . ILE A 1 105 ? -5.477 -7.821 3.843 1.00 94.88 105 ILE A N 1
ATOM 847 C CA . ILE A 1 105 ? -6.174 -8.806 4.687 1.00 94.88 105 ILE A CA 1
ATOM 848 C C . ILE A 1 105 ? -5.413 -9.021 6.003 1.00 94.88 105 ILE A C 1
ATOM 850 O O . ILE A 1 105 ? -6.016 -8.984 7.076 1.00 94.88 105 ILE A O 1
ATOM 854 N N . ALA A 1 106 ? -4.090 -9.194 5.951 1.00 94.25 106 ALA A N 1
ATOM 855 C CA . ALA A 1 106 ? -3.279 -9.352 7.155 1.00 94.25 106 ALA A CA 1
ATOM 856 C C . ALA A 1 106 ? -3.385 -8.121 8.071 1.00 94.25 106 ALA A C 1
ATOM 858 O O . ALA A 1 106 ? -3.630 -8.267 9.269 1.00 94.25 106 ALA A O 1
ATOM 859 N N . CYS A 1 107 ? -3.285 -6.906 7.518 1.00 93.19 107 CYS A N 1
ATOM 860 C CA . CYS A 1 107 ? -3.477 -5.669 8.279 1.00 93.19 107 CYS A CA 1
ATOM 861 C C . CYS A 1 107 ? -4.860 -5.594 8.941 1.00 93.19 107 CYS A C 1
ATOM 863 O O . CYS A 1 107 ? -4.955 -5.206 10.106 1.00 93.19 107 CYS A O 1
ATOM 865 N N . PHE A 1 108 ? -5.919 -5.987 8.228 1.00 93.62 108 PHE A N 1
ATOM 866 C CA . PHE A 1 108 ? -7.283 -6.012 8.759 1.00 93.62 108 PHE A CA 1
ATOM 867 C C . PHE A 1 108 ? -7.396 -6.901 10.007 1.00 93.62 108 PHE A C 1
ATOM 869 O O . PHE A 1 108 ? -7.900 -6.460 11.042 1.00 93.62 108 PHE A O 1
ATOM 876 N N . PHE A 1 109 ? -6.868 -8.127 9.950 1.00 93.38 109 PHE A N 1
ATOM 877 C CA . PHE A 1 109 ? -6.895 -9.032 11.100 1.00 93.38 109 PHE A CA 1
ATOM 878 C C . PHE A 1 109 ? -5.986 -8.569 12.241 1.00 93.38 109 PHE A C 1
ATOM 880 O O . PHE A 1 109 ? -6.387 -8.650 13.399 1.00 93.38 109 PHE A O 1
ATOM 887 N N . ILE A 1 110 ? -4.801 -8.024 11.943 1.00 92.19 110 ILE A N 1
ATOM 888 C CA . ILE A 1 110 ? -3.905 -7.461 12.966 1.00 92.19 110 ILE A CA 1
ATOM 889 C C . ILE A 1 110 ? -4.606 -6.342 13.744 1.00 92.19 110 ILE A C 1
ATOM 891 O O . ILE A 1 110 ? -4.475 -6.262 14.965 1.00 92.19 110 ILE A O 1
ATOM 895 N N . HIS A 1 111 ? -5.385 -5.494 13.076 1.00 90.38 111 HIS A N 1
ATOM 896 C CA . HIS A 1 111 ? -6.150 -4.446 13.750 1.00 90.38 111 HIS A CA 1
ATOM 897 C C . HIS A 1 111 ? -7.242 -4.983 14.660 1.00 90.38 111 HIS A C 1
ATOM 899 O O . HIS A 1 111 ? -7.354 -4.551 15.807 1.00 90.38 111 HIS A O 1
ATOM 905 N N . LEU A 1 112 ? -8.035 -5.931 14.162 1.00 91.25 112 LEU A N 1
ATOM 906 C CA . LEU A 1 112 ? -9.091 -6.543 14.959 1.00 91.25 112 LEU A CA 1
ATOM 907 C C . LEU A 1 112 ? -8.519 -7.233 16.199 1.00 91.25 112 LEU A C 1
ATOM 909 O O . LEU A 1 112 ? -9.007 -7.012 17.307 1.00 91.25 112 LEU A O 1
ATOM 913 N N . THR A 1 113 ? -7.446 -8.005 16.027 1.00 92.56 113 THR A N 1
ATOM 914 C CA . THR A 1 113 ? -6.786 -8.713 17.128 1.00 92.56 113 THR A CA 1
ATOM 915 C C . THR A 1 113 ? -6.137 -7.746 18.114 1.00 92.56 113 THR A C 1
ATOM 917 O O . THR A 1 113 ? -6.362 -7.863 19.315 1.00 92.56 113 THR A O 1
ATOM 920 N N . SER A 1 114 ? -5.384 -6.750 17.637 1.00 91.00 114 SER A N 1
ATOM 921 C CA . SER A 1 114 ? -4.751 -5.766 18.528 1.00 91.00 114 SER A CA 1
ATOM 922 C C . SER A 1 114 ? -5.778 -4.937 19.298 1.00 91.00 114 SER A C 1
ATOM 924 O O . SER A 1 114 ? -5.566 -4.644 20.468 1.00 91.00 114 SER A O 1
ATOM 926 N N . GLY A 1 115 ? -6.918 -4.608 18.690 1.00 88.31 115 GLY A N 1
ATOM 927 C CA . GLY A 1 115 ? -7.963 -3.822 19.345 1.00 88.31 115 GLY A CA 1
ATOM 928 C C . GLY A 1 115 ? -8.687 -4.612 20.431 1.00 88.31 115 GLY A C 1
ATOM 929 O O . GLY A 1 115 ? -8.942 -4.079 21.507 1.00 88.31 115 GLY A O 1
ATOM 930 N N . SER A 1 116 ? -8.934 -5.900 20.176 1.00 90.31 116 SER A N 1
ATOM 931 C CA . SER A 1 116 ? -9.433 -6.851 21.174 1.00 90.31 116 SER A CA 1
ATOM 932 C C . SER A 1 116 ? -8.476 -6.983 22.361 1.00 90.31 116 SER A C 1
ATOM 934 O O . SER A 1 116 ? -8.927 -6.925 23.502 1.00 90.31 116 SER A O 1
ATOM 936 N N . MET A 1 117 ? -7.167 -7.084 22.108 1.00 90.44 117 MET A N 1
ATOM 937 C CA . MET A 1 117 ? -6.154 -7.171 23.166 1.00 90.44 117 MET A CA 1
ATOM 938 C C . MET A 1 117 ? -6.059 -5.889 23.998 1.00 90.44 117 MET A C 1
ATOM 940 O O . MET A 1 117 ? -6.044 -5.965 25.219 1.00 90.44 117 MET A O 1
ATOM 944 N N . ILE A 1 118 ? -6.026 -4.715 23.358 1.00 88.88 118 ILE A N 1
ATOM 945 C CA . ILE A 1 118 ? -5.927 -3.425 24.063 1.00 88.88 118 ILE A CA 1
ATOM 946 C C . ILE A 1 118 ? -7.205 -3.128 24.858 1.00 88.88 118 ILE A C 1
ATOM 948 O O . ILE A 1 118 ? -7.145 -2.525 25.925 1.00 88.88 118 ILE A O 1
ATOM 952 N N . GLY A 1 119 ? -8.364 -3.521 24.328 1.00 84.44 119 GLY A N 1
ATOM 953 C CA . GLY A 1 119 ? -9.651 -3.342 24.992 1.00 84.44 119 GLY A CA 1
ATOM 954 C C . GLY A 1 119 ? -9.974 -4.399 26.046 1.00 84.44 119 GLY A C 1
ATOM 955 O O . GLY A 1 119 ? -11.034 -4.292 26.649 1.00 84.44 119 GLY A O 1
ATOM 956 N N . GLU A 1 120 ? -9.120 -5.414 26.229 1.00 88.25 120 GLU A N 1
ATOM 957 C CA . GLU A 1 120 ? -9.335 -6.553 27.138 1.00 88.25 120 GLU A CA 1
ATOM 958 C C . GLU A 1 120 ? -10.696 -7.256 26.951 1.00 88.25 120 GLU A C 1
ATOM 960 O O . GLU A 1 120 ? -11.287 -7.788 27.889 1.00 88.25 120 GLU A O 1
ATOM 965 N N . ILE A 1 121 ? -11.204 -7.289 25.715 1.00 91.00 121 ILE A N 1
ATOM 966 C CA . ILE A 1 121 ? -12.448 -7.986 25.368 1.00 91.00 121 ILE A CA 1
ATOM 967 C C . ILE A 1 121 ? -12.189 -9.099 24.362 1.00 91.00 121 ILE A C 1
ATOM 969 O O . ILE A 1 121 ? -11.209 -9.073 23.616 1.00 91.00 121 ILE A O 1
ATOM 973 N N . SER A 1 122 ? -13.092 -10.080 24.300 1.00 93.12 122 SER A N 1
ATOM 974 C CA . SER A 1 122 ? -12.953 -11.188 23.352 1.00 93.12 122 SER A CA 1
ATOM 975 C C . SER A 1 122 ? -12.939 -10.700 21.897 1.00 93.12 122 SER A C 1
ATOM 977 O O . SER A 1 122 ? -13.637 -9.749 21.532 1.00 93.12 122 SER A O 1
ATOM 979 N N . PHE A 1 123 ? -12.183 -11.398 21.044 1.00 91.75 123 PHE A N 1
ATOM 980 C CA . PHE A 1 123 ? -12.080 -11.081 19.616 1.00 91.75 123 PHE A CA 1
ATOM 981 C C . PHE A 1 123 ? -13.456 -10.972 18.950 1.00 91.75 123 PHE A C 1
ATOM 983 O O . PHE A 1 123 ? -13.714 -10.020 18.219 1.00 91.75 123 PHE A O 1
ATOM 990 N N . ALA A 1 124 ? -14.361 -11.912 19.245 1.00 92.88 124 ALA A N 1
ATOM 991 C CA . ALA A 1 124 ? -15.704 -11.938 18.674 1.00 92.88 124 ALA A CA 1
ATOM 992 C C . ALA A 1 124 ? -16.530 -10.700 19.063 1.00 92.88 124 ALA A C 1
ATOM 994 O O . ALA A 1 124 ? -17.194 -10.113 18.209 1.00 92.88 124 ALA A O 1
ATOM 995 N N . GLN A 1 125 ? -16.453 -10.266 20.326 1.00 92.00 125 GLN A N 1
ATOM 996 C CA . GLN A 1 125 ? -17.149 -9.064 20.794 1.00 92.00 125 GLN A CA 1
ATOM 997 C C . GLN A 1 125 ? -16.585 -7.798 20.143 1.00 92.00 125 GLN A C 1
ATOM 999 O O . GLN A 1 125 ? -17.354 -6.961 19.667 1.00 92.00 125 GLN A O 1
ATOM 1004 N N . TYR A 1 126 ? -15.256 -7.669 20.074 1.00 90.00 126 TYR A N 1
ATOM 1005 C CA . TYR A 1 126 ? -14.616 -6.519 19.435 1.00 90.00 126 TYR A CA 1
ATOM 1006 C C . TYR A 1 126 ? -14.937 -6.455 17.938 1.00 90.00 126 TYR A C 1
ATOM 1008 O O . TYR A 1 126 ? -15.332 -5.406 17.420 1.00 90.00 126 TYR A O 1
ATOM 1016 N N . ALA A 1 127 ? -14.835 -7.597 17.253 1.00 90.25 127 ALA A N 1
ATOM 1017 C CA . ALA A 1 127 ? -15.147 -7.716 15.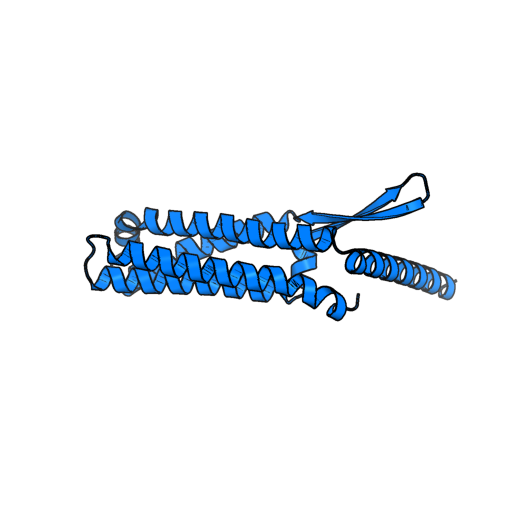840 1.00 90.25 127 ALA A CA 1
ATOM 1018 C C . ALA A 1 127 ? -16.597 -7.323 15.560 1.00 90.25 127 ALA A C 1
ATOM 1020 O O . ALA A 1 127 ? -16.811 -6.456 14.721 1.00 90.25 127 ALA A O 1
ATOM 1021 N N . ALA A 1 128 ? -17.575 -7.851 16.303 1.00 91.31 128 ALA A N 1
ATOM 1022 C CA . ALA A 1 128 ? -18.991 -7.536 16.100 1.00 91.31 128 ALA A CA 1
ATOM 1023 C C . ALA A 1 128 ? -19.290 -6.025 16.138 1.00 91.31 128 ALA A C 1
ATOM 1025 O O . ALA A 1 128 ? -20.126 -5.539 15.379 1.00 91.31 128 ALA A O 1
ATOM 1026 N N . GLN A 1 129 ? -18.575 -5.268 16.974 1.00 88.62 129 GLN A N 1
ATOM 1027 C CA . GLN A 1 129 ? -18.798 -3.831 17.137 1.00 88.62 129 GLN A CA 1
ATOM 1028 C C . GLN A 1 129 ? -18.023 -2.963 16.136 1.00 88.62 129 GLN A C 1
ATOM 1030 O O . GLN A 1 129 ? -18.496 -1.887 15.759 1.00 88.62 129 GLN A O 1
ATOM 1035 N N . LYS A 1 130 ? -16.807 -3.375 15.749 1.00 88.88 130 LYS A N 1
ATOM 1036 C CA . LYS A 1 130 ? -15.832 -2.492 15.079 1.00 88.88 130 LYS A CA 1
ATOM 1037 C C . LYS A 1 130 ? -15.349 -2.983 13.709 1.00 88.88 130 LYS A C 1
ATOM 1039 O O . LYS A 1 130 ? -14.602 -2.257 13.057 1.00 88.88 130 LYS A O 1
ATOM 1044 N N . TRP A 1 131 ? -15.773 -4.159 13.233 1.00 90.94 131 TRP A N 1
ATOM 1045 C CA . TRP A 1 131 ? -15.308 -4.729 11.955 1.00 90.94 131 TRP A CA 1
ATOM 1046 C C . TRP A 1 131 ? -15.472 -3.780 10.760 1.00 90.94 131 TRP A C 1
ATOM 1048 O O . TRP A 1 131 ? -14.574 -3.685 9.927 1.00 90.94 131 TRP A O 1
ATOM 1058 N N . TRP A 1 132 ? -16.584 -3.043 10.698 1.00 89.75 132 TRP A N 1
ATOM 1059 C CA . TRP A 1 132 ? -16.898 -2.135 9.593 1.00 89.75 132 TRP A CA 1
ATOM 1060 C C . TRP A 1 132 ? -15.876 -0.995 9.468 1.00 89.75 132 TRP A C 1
ATOM 1062 O O . TRP A 1 132 ? -15.516 -0.608 8.359 1.00 89.75 132 TRP A O 1
ATOM 1072 N N . LEU A 1 133 ? -15.351 -0.498 10.592 1.00 89.81 133 LEU A N 1
ATOM 1073 C CA . LEU A 1 133 ? -14.348 0.565 10.607 1.00 89.81 133 LEU A CA 1
ATOM 1074 C C . LEU A 1 133 ? -13.034 0.067 10.000 1.00 89.81 133 LEU A C 1
ATOM 1076 O O . LEU A 1 133 ? -12.439 0.737 9.158 1.00 89.81 133 LEU A O 1
ATOM 1080 N N . PHE A 1 134 ? -12.613 -1.145 10.360 1.00 90.12 134 PHE A N 1
ATOM 1081 C CA . PHE A 1 134 ? -11.415 -1.747 9.778 1.00 90.12 134 PHE A CA 1
ATOM 1082 C C . PHE A 1 134 ? -11.627 -2.196 8.335 1.00 90.12 134 PHE A C 1
ATOM 1084 O O . PHE A 1 134 ? -10.668 -2.189 7.568 1.00 90.12 134 PHE A O 1
ATOM 1091 N N . LEU A 1 135 ? -12.862 -2.514 7.933 1.00 93.38 135 LEU A N 1
ATOM 1092 C CA . LEU A 1 135 ? -13.187 -2.797 6.538 1.00 93.38 135 LEU A CA 1
ATOM 1093 C C . LEU A 1 135 ? -13.011 -1.545 5.667 1.00 93.38 135 LEU A C 1
ATOM 1095 O O . LEU A 1 135 ? -12.440 -1.629 4.583 1.00 93.38 135 LEU A O 1
ATOM 1099 N N . ILE A 1 136 ? -13.432 -0.372 6.151 1.00 92.69 136 ILE A N 1
ATOM 1100 C CA . ILE A 1 136 ? -13.189 0.901 5.456 1.00 92.69 136 ILE A CA 1
ATOM 1101 C C . ILE A 1 136 ? -11.683 1.147 5.310 1.00 92.69 136 ILE A C 1
ATOM 1103 O O . ILE A 1 136 ? -11.212 1.445 4.214 1.00 92.69 136 ILE A O 1
ATOM 1107 N N . VAL A 1 137 ? -10.907 0.961 6.383 1.00 92.81 137 VAL A N 1
ATOM 1108 C CA . VAL A 1 137 ? -9.440 1.103 6.340 1.00 92.81 137 VAL A CA 1
ATOM 1109 C C . VAL A 1 137 ? -8.811 0.102 5.360 1.00 92.81 137 VAL A C 1
ATOM 1111 O O . VAL A 1 137 ? -7.931 0.470 4.585 1.00 92.81 137 VAL A O 1
ATOM 1114 N N . TYR A 1 138 ? -9.296 -1.141 5.327 1.00 94.19 138 TYR A N 1
ATOM 1115 C CA . TYR A 1 138 ? -8.890 -2.155 4.351 1.00 94.19 138 TYR A CA 1
ATOM 1116 C C . TYR A 1 138 ? -9.119 -1.690 2.903 1.00 94.19 138 TYR A C 1
ATOM 1118 O O . TYR A 1 138 ? -8.214 -1.812 2.071 1.00 94.19 138 TYR A O 1
ATOM 1126 N N . LEU A 1 139 ? -10.290 -1.117 2.602 1.00 95.56 139 LEU A N 1
ATOM 1127 C CA . LEU A 1 139 ? -10.608 -0.597 1.269 1.00 95.56 139 LEU A CA 1
ATOM 1128 C C . LEU A 1 139 ? -9.700 0.580 0.898 1.00 95.56 139 LEU A C 1
ATOM 1130 O O . LEU A 1 139 ? -9.134 0.589 -0.195 1.00 95.56 139 LEU A O 1
ATOM 1134 N N . ILE A 1 140 ? -9.502 1.529 1.820 1.00 94.44 140 ILE A N 1
ATOM 1135 C CA . ILE A 1 140 ? -8.611 2.680 1.617 1.00 94.44 140 ILE A CA 1
ATOM 1136 C C . ILE A 1 140 ? -7.187 2.204 1.319 1.00 94.44 140 ILE A C 1
ATOM 1138 O O . ILE A 1 140 ? -6.595 2.643 0.336 1.00 94.44 140 ILE A O 1
ATOM 1142 N N . ASN A 1 141 ? -6.652 1.270 2.108 1.00 94.25 141 ASN A N 1
ATOM 1143 C CA . ASN A 1 141 ? -5.307 0.731 1.899 1.00 94.25 141 ASN A CA 1
ATOM 1144 C C . ASN A 1 141 ? -5.169 0.008 0.563 1.00 94.25 141 ASN A C 1
ATOM 1146 O O . ASN A 1 141 ? -4.148 0.142 -0.110 1.00 94.25 141 ASN A O 1
ATOM 1150 N N . THR A 1 142 ? -6.195 -0.746 0.171 1.00 95.00 142 THR A N 1
ATOM 1151 C CA . THR A 1 142 ? -6.212 -1.465 -1.105 1.00 95.00 142 THR A CA 1
ATOM 1152 C C . THR A 1 142 ? -6.157 -0.480 -2.271 1.00 95.00 142 THR A C 1
ATOM 1154 O O . THR A 1 142 ? -5.279 -0.595 -3.127 1.00 95.00 142 THR A O 1
ATOM 1157 N N . ILE A 1 143 ? -7.032 0.532 -2.274 1.00 94.69 143 ILE A N 1
ATOM 1158 C CA . ILE A 1 143 ? -7.055 1.587 -3.299 1.00 94.69 143 ILE A CA 1
ATOM 1159 C C . ILE A 1 143 ? -5.725 2.343 -3.320 1.00 94.69 143 ILE A C 1
ATOM 1161 O O . ILE A 1 143 ? -5.148 2.553 -4.386 1.00 94.69 143 ILE A O 1
ATOM 1165 N N . PHE A 1 144 ? -5.216 2.715 -2.147 1.00 93.31 144 PHE A N 1
ATOM 1166 C CA . PHE A 1 144 ? -3.964 3.445 -2.004 1.00 93.31 144 PHE A CA 1
ATOM 1167 C C . PHE A 1 144 ? -2.774 2.679 -2.591 1.00 93.31 144 PHE A C 1
ATOM 1169 O O . PHE A 1 144 ? -2.005 3.246 -3.366 1.00 93.31 144 PHE A O 1
ATOM 1176 N N . LEU A 1 145 ? -2.627 1.392 -2.259 1.00 93.00 145 LEU A N 1
ATOM 1177 C CA . LEU A 1 145 ? -1.533 0.573 -2.778 1.00 93.00 145 LEU A CA 1
ATOM 1178 C C . LEU A 1 145 ? -1.642 0.403 -4.292 1.00 93.00 145 LEU A C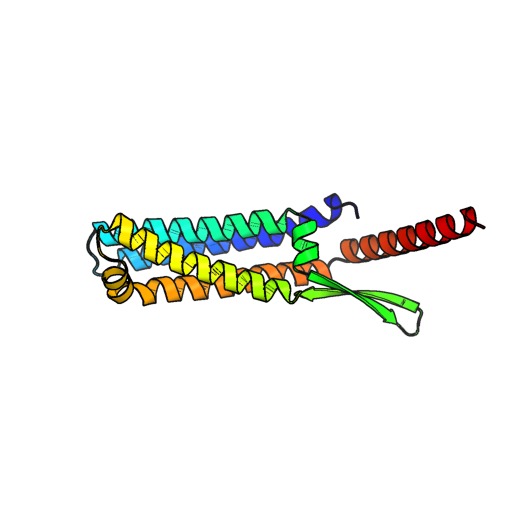 1
ATOM 1180 O O . LEU A 1 145 ? -0.640 0.566 -4.985 1.00 93.00 145 LEU A O 1
ATOM 1184 N N . TYR A 1 146 ? -2.839 0.153 -4.829 1.00 93.19 146 TYR A N 1
ATOM 1185 C CA . TYR A 1 146 ? -3.020 0.117 -6.279 1.00 93.19 146 TYR A CA 1
ATOM 1186 C C . TYR A 1 146 ? -2.596 1.432 -6.928 1.00 93.19 146 TYR A C 1
ATOM 1188 O O . TYR A 1 146 ? -1.778 1.419 -7.846 1.00 93.19 146 TYR A O 1
ATOM 1196 N N . LEU A 1 147 ? -3.084 2.564 -6.421 1.00 91.94 147 LEU A N 1
ATOM 1197 C CA . LEU A 1 147 ? -2.741 3.881 -6.947 1.00 91.94 147 LEU A CA 1
ATOM 1198 C C . LEU A 1 147 ? -1.224 4.127 -6.911 1.00 91.94 147 LEU A C 1
ATOM 1200 O O . LEU A 1 147 ? -0.655 4.570 -7.906 1.00 91.94 147 LEU A O 1
ATOM 1204 N N . TYR A 1 148 ? -0.558 3.769 -5.810 1.00 91.12 148 TYR A N 1
ATOM 1205 C CA . TYR A 1 148 ? 0.898 3.850 -5.685 1.00 91.12 148 TYR A CA 1
ATOM 1206 C C . TYR A 1 148 ? 1.617 3.087 -6.809 1.00 91.12 148 TYR A C 1
ATOM 1208 O O . TYR A 1 148 ? 2.469 3.653 -7.498 1.00 91.12 148 TYR A O 1
ATOM 1216 N N . PHE A 1 149 ? 1.262 1.819 -7.022 1.00 90.75 149 PHE A N 1
ATOM 1217 C CA . PHE A 1 149 ? 1.924 0.983 -8.021 1.00 90.75 149 PHE A CA 1
ATOM 1218 C C . PHE A 1 149 ? 1.599 1.398 -9.456 1.00 90.75 149 PHE A C 1
ATOM 1220 O O . PHE A 1 149 ? 2.495 1.405 -10.296 1.00 90.75 149 PHE A O 1
ATOM 1227 N N . TYR A 1 150 ? 0.361 1.802 -9.743 1.00 90.75 150 TYR A N 1
ATOM 1228 C CA . TYR A 1 150 ? -0.009 2.288 -11.073 1.00 90.75 150 TYR A CA 1
ATOM 1229 C C . TYR A 1 150 ? 0.684 3.608 -11.422 1.00 90.75 150 TYR A C 1
ATOM 1231 O O . TYR A 1 150 ? 1.161 3.755 -12.545 1.00 90.75 150 TYR A O 1
ATOM 1239 N N . ILE A 1 151 ? 0.827 4.535 -10.468 1.00 89.81 151 ILE A N 1
ATOM 1240 C CA . ILE A 1 151 ? 1.624 5.755 -10.674 1.00 89.81 151 ILE A CA 1
ATOM 1241 C C . ILE A 1 151 ? 3.090 5.395 -10.930 1.00 89.81 151 ILE A C 1
ATOM 1243 O O . ILE A 1 151 ? 3.720 5.967 -11.818 1.00 89.81 151 ILE A O 1
ATOM 1247 N N . LEU A 1 152 ? 3.642 4.436 -10.180 1.00 88.50 152 LEU A N 1
ATOM 1248 C CA . LEU A 1 152 ? 5.013 3.972 -10.382 1.00 88.50 152 LEU A CA 1
ATOM 1249 C C . LEU A 1 152 ? 5.208 3.384 -11.788 1.00 88.50 152 LEU A C 1
ATOM 1251 O O . LEU A 1 152 ? 6.157 3.761 -12.472 1.00 88.50 152 LEU A O 1
ATOM 1255 N N . ILE A 1 153 ? 4.298 2.519 -12.240 1.00 89.25 153 ILE A N 1
ATOM 1256 C CA . ILE A 1 153 ? 4.327 1.922 -13.584 1.00 89.25 153 ILE A CA 1
ATOM 1257 C C . ILE A 1 153 ? 4.205 3.000 -14.663 1.00 89.25 153 ILE A C 1
ATOM 1259 O O . ILE A 1 153 ? 4.980 3.001 -15.616 1.00 89.25 153 ILE A O 1
ATOM 1263 N N . TYR A 1 154 ? 3.283 3.949 -14.491 1.00 89.12 154 TYR A N 1
ATOM 1264 C CA . TYR A 1 154 ? 3.115 5.078 -15.404 1.00 89.12 154 TYR A CA 1
ATOM 1265 C C . TYR A 1 154 ? 4.414 5.884 -15.557 1.00 89.12 154 TYR A C 1
ATOM 1267 O O . TYR A 1 154 ? 4.869 6.123 -16.673 1.00 89.12 154 TYR A O 1
ATOM 1275 N N . LEU A 1 155 ? 5.075 6.234 -14.449 1.00 87.50 155 LEU A N 1
ATOM 1276 C CA . LEU A 1 155 ? 6.337 6.980 -14.496 1.00 87.50 155 LEU A CA 1
ATOM 1277 C C . LEU A 1 155 ? 7.483 6.191 -15.144 1.00 87.50 155 LEU A C 1
ATOM 1279 O O . LEU A 1 155 ? 8.343 6.796 -15.783 1.00 87.50 155 LEU A O 1
ATOM 1283 N N . LEU A 1 156 ? 7.514 4.865 -14.982 1.00 85.75 156 LEU A N 1
ATOM 1284 C CA . LEU A 1 156 ? 8.491 4.013 -15.666 1.00 85.75 156 LEU A CA 1
ATOM 1285 C C . LEU A 1 156 ? 8.221 3.946 -17.175 1.00 85.75 156 LEU A C 1
ATOM 1287 O O . LEU A 1 156 ? 9.165 4.005 -17.960 1.00 85.75 156 LEU A O 1
ATOM 1291 N N . ASN A 1 157 ? 6.952 3.889 -17.585 1.00 85.38 157 ASN A N 1
ATOM 1292 C CA . ASN A 1 157 ? 6.561 3.903 -18.995 1.00 85.38 157 ASN A CA 1
ATOM 1293 C C . ASN A 1 157 ? 6.863 5.230 -19.697 1.00 85.38 157 ASN A C 1
ATOM 1295 O O . ASN A 1 157 ? 7.233 5.221 -20.868 1.00 85.38 157 ASN A O 1
ATOM 1299 N N . GLU A 1 158 ? 6.765 6.357 -18.999 1.00 86.88 158 GLU A N 1
ATOM 1300 C CA . GLU A 1 158 ? 7.085 7.675 -19.566 1.00 86.88 158 GLU A CA 1
ATOM 1301 C C . GLU A 1 158 ? 8.591 7.996 -19.551 1.00 86.88 158 GLU A C 1
ATOM 1303 O O . GLU A 1 158 ? 9.058 8.931 -20.205 1.00 86.88 158 GLU A O 1
ATOM 1308 N N . SER A 1 159 ? 9.397 7.223 -18.820 1.00 84.81 159 SER A N 1
ATOM 1309 C CA . SER A 1 159 ? 10.830 7.482 -18.703 1.00 84.81 159 SER A CA 1
ATOM 1310 C C . SER A 1 159 ? 11.616 6.925 -19.892 1.00 84.81 159 SER A C 1
ATOM 1312 O O . SER A 1 159 ? 11.924 5.735 -19.953 1.00 84.81 159 SER A O 1
ATOM 1314 N N . LYS A 1 160 ? 12.026 7.811 -20.810 1.00 81.38 160 LYS A N 1
ATOM 1315 C CA . LYS A 1 160 ? 12.975 7.467 -21.888 1.00 81.38 160 LYS A CA 1
ATOM 1316 C C . LYS A 1 160 ? 14.300 6.938 -21.336 1.00 81.38 160 LYS A C 1
ATOM 1318 O O . LYS A 1 160 ? 14.769 5.900 -21.780 1.00 81.38 160 LYS A O 1
ATOM 1323 N N . GLU A 1 161 ? 14.835 7.586 -20.299 1.00 81.31 161 GLU A N 1
ATOM 1324 C CA . GLU A 1 161 ? 16.084 7.167 -19.647 1.00 81.31 161 GLU A CA 1
ATOM 1325 C C . GLU A 1 161 ? 16.021 5.722 -19.136 1.00 81.31 161 GLU A C 1
ATOM 1327 O O . GLU A 1 161 ? 16.959 4.955 -19.341 1.00 81.31 161 GLU A O 1
ATOM 1332 N N . PHE A 1 162 ? 14.908 5.330 -18.505 1.00 80.25 162 PHE A N 1
ATOM 1333 C CA . PHE A 1 162 ? 14.701 3.954 -18.057 1.00 80.25 162 PHE A CA 1
ATOM 1334 C C . PHE A 1 162 ? 14.686 2.971 -19.233 1.00 80.25 162 PHE A C 1
ATOM 1336 O O . PHE A 1 162 ? 15.345 1.930 -19.171 1.00 80.25 162 PHE A O 1
ATOM 1343 N N . LYS A 1 163 ? 13.957 3.304 -20.306 1.00 80.31 163 LYS A N 1
ATOM 1344 C CA . LYS A 1 163 ? 13.823 2.447 -21.491 1.00 80.31 163 LYS A CA 1
ATOM 1345 C C . LYS A 1 163 ? 15.164 2.250 -22.200 1.00 80.31 163 LYS A C 1
ATOM 1347 O O . LYS A 1 163 ? 15.581 1.111 -22.409 1.00 80.31 163 LYS A O 1
ATOM 1352 N N . ASP A 1 164 ? 15.879 3.333 -22.484 1.00 80.88 164 ASP A N 1
ATOM 1353 C CA . ASP A 1 164 ? 17.167 3.295 -23.186 1.00 80.88 164 ASP A CA 1
ATOM 1354 C C . ASP A 1 164 ? 18.210 2.490 -22.401 1.00 80.88 164 ASP A C 1
ATOM 1356 O O . ASP A 1 164 ? 18.964 1.682 -22.957 1.00 80.88 164 ASP A O 1
ATOM 1360 N N . GLU A 1 165 ? 18.231 2.654 -21.078 1.00 79.88 165 GLU A N 1
ATOM 1361 C CA . GLU A 1 165 ? 19.147 1.916 -20.221 1.00 79.88 165 GLU A CA 1
ATOM 1362 C C . GLU A 1 165 ? 18.800 0.424 -20.152 1.00 79.88 165 GLU A C 1
ATOM 1364 O O . GLU A 1 165 ? 19.695 -0.431 -20.147 1.00 79.88 165 GLU A O 1
ATOM 1369 N N . TYR A 1 166 ? 17.512 0.081 -20.109 1.00 78.06 166 TYR A N 1
ATOM 1370 C CA . TYR A 1 166 ? 17.075 -1.310 -20.110 1.00 78.06 166 TYR A CA 1
ATOM 1371 C C . TYR A 1 166 ? 17.441 -2.008 -21.427 1.00 78.06 166 TYR A C 1
ATOM 1373 O O . TYR A 1 166 ? 18.063 -3.070 -21.373 1.00 78.06 166 TYR A O 1
ATOM 1381 N N . LEU A 1 167 ? 17.185 -1.383 -22.587 1.00 79.56 167 LEU A N 1
ATOM 1382 C CA . LEU A 1 167 ? 17.603 -1.903 -23.900 1.00 79.56 167 LEU A CA 1
ATOM 1383 C C . LEU A 1 167 ? 19.119 -2.089 -23.987 1.00 79.56 167 LEU A C 1
ATOM 1385 O O . LEU A 1 167 ? 19.597 -3.134 -24.427 1.00 79.56 167 LEU A O 1
ATOM 1389 N N . THR A 1 168 ? 19.890 -1.108 -23.510 1.00 81.19 168 THR A N 1
ATOM 1390 C CA . THR A 1 168 ? 21.359 -1.182 -23.502 1.00 81.19 168 THR A CA 1
ATOM 1391 C C . THR A 1 168 ? 21.853 -2.373 -22.675 1.00 81.19 168 THR A C 1
ATOM 1393 O O . THR A 1 168 ? 22.728 -3.120 -23.110 1.00 81.19 168 THR A O 1
ATOM 1396 N N . ASN A 1 169 ? 21.267 -2.608 -21.496 1.00 78.56 169 ASN A N 1
ATOM 1397 C CA . ASN A 1 169 ? 21.612 -3.777 -20.680 1.00 78.56 169 ASN A CA 1
ATOM 1398 C C . ASN A 1 169 ? 21.230 -5.098 -21.358 1.00 78.56 169 ASN A C 1
ATOM 1400 O O . ASN A 1 169 ? 21.959 -6.079 -21.230 1.00 78.56 169 ASN A O 1
ATOM 1404 N N . LEU A 1 170 ? 20.102 -5.130 -22.064 1.00 78.25 170 LEU A N 1
ATOM 1405 C CA . LEU A 1 170 ? 19.630 -6.313 -22.778 1.00 78.25 170 LEU A CA 1
ATOM 1406 C C . LEU A 1 170 ? 20.581 -6.681 -23.925 1.00 78.25 170 LEU A C 1
ATOM 1408 O O . LEU A 1 170 ? 20.994 -7.836 -24.025 1.00 78.25 170 LEU A O 1
ATOM 1412 N N . LYS A 1 171 ? 21.005 -5.690 -24.719 1.00 78.25 171 LYS A N 1
ATOM 1413 C CA . LYS A 1 171 ? 21.995 -5.857 -25.796 1.00 78.25 171 LYS A CA 1
ATOM 1414 C C . LYS A 1 171 ? 23.346 -6.336 -25.264 1.00 78.25 171 LYS A C 1
ATOM 1416 O O . LYS A 1 171 ? 23.883 -7.319 -25.769 1.00 78.25 171 LYS A O 1
ATOM 1421 N N . ASN A 1 172 ? 23.848 -5.718 -24.193 1.00 79.12 172 ASN A N 1
ATOM 1422 C CA . ASN A 1 172 ? 25.118 -6.114 -23.575 1.00 79.12 172 ASN A CA 1
ATOM 1423 C C . ASN A 1 172 ? 25.071 -7.546 -23.013 1.00 79.12 172 ASN A C 1
ATOM 1425 O O . ASN A 1 172 ? 26.038 -8.299 -23.138 1.00 79.12 172 ASN A O 1
ATOM 1429 N N . ASN A 1 173 ? 23.944 -7.952 -22.418 1.00 77.81 173 ASN A N 1
ATOM 1430 C CA . ASN A 1 173 ? 23.774 -9.314 -21.912 1.00 77.81 173 ASN A CA 1
ATOM 1431 C C . ASN A 1 173 ? 23.716 -10.348 -23.043 1.00 77.81 173 ASN A C 1
ATOM 1433 O O . ASN A 1 173 ? 24.377 -11.377 -22.927 1.00 77.81 173 ASN A O 1
ATOM 1437 N N . LYS A 1 174 ? 22.993 -10.069 -24.140 1.00 75.25 174 LYS A N 1
ATOM 1438 C CA . LYS A 1 174 ? 22.964 -10.941 -25.330 1.00 75.25 174 LYS A CA 1
ATOM 1439 C C . LYS A 1 174 ? 24.375 -11.151 -25.900 1.00 75.25 174 LYS A C 1
ATOM 1441 O O . LYS A 1 174 ? 24.806 -12.290 -26.032 1.00 75.25 174 LYS A O 1
ATOM 1446 N N . GLN A 1 175 ? 25.142 -10.074 -26.091 1.00 71.56 175 GLN A N 1
ATOM 1447 C CA . GLN A 1 175 ? 26.535 -10.149 -26.560 1.00 71.56 175 GLN A CA 1
ATOM 1448 C C . GLN A 1 175 ? 27.450 -10.939 -25.614 1.00 71.56 175 GLN A C 1
ATOM 1450 O O . GLN A 1 175 ? 28.341 -11.657 -26.055 1.00 71.56 175 GLN A O 1
ATOM 1455 N N . THR A 1 176 ? 27.242 -10.824 -24.300 1.00 72.69 176 THR A N 1
ATOM 1456 C CA . THR A 1 176 ? 28.035 -11.569 -23.310 1.00 72.69 176 THR A CA 1
ATOM 1457 C C . THR A 1 176 ? 27.746 -13.072 -23.363 1.00 72.69 176 THR A C 1
ATOM 1459 O O . THR A 1 176 ? 28.651 -13.870 -23.137 1.00 72.69 176 THR A O 1
ATOM 1462 N N . ILE A 1 177 ? 26.501 -13.465 -23.646 1.00 70.50 177 ILE A N 1
ATOM 1463 C CA . ILE A 1 177 ? 26.105 -14.872 -23.788 1.00 70.50 177 ILE A CA 1
ATOM 1464 C C . ILE A 1 177 ? 26.677 -15.445 -25.090 1.00 70.50 177 ILE A C 1
ATOM 1466 O O . ILE A 1 177 ? 27.376 -16.452 -25.040 1.00 70.50 177 ILE A O 1
ATOM 1470 N N . GLU A 1 178 ? 26.505 -14.745 -26.214 1.00 66.69 178 GLU A N 1
ATOM 1471 C CA . GLU A 1 178 ? 27.057 -15.155 -27.516 1.00 66.69 178 GLU A CA 1
ATOM 1472 C C . GLU A 1 178 ? 28.590 -15.283 -27.488 1.00 66.69 178 GLU A C 1
ATOM 1474 O O . GLU A 1 178 ? 29.162 -16.216 -28.049 1.00 66.69 178 GLU A O 1
ATOM 1479 N N . ASN A 1 179 ? 29.282 -14.374 -26.794 1.00 67.38 179 ASN A N 1
ATOM 1480 C CA . ASN A 1 179 ? 30.735 -14.449 -26.639 1.00 67.38 179 ASN A CA 1
ATOM 1481 C C . ASN A 1 179 ? 31.182 -15.577 -25.699 1.00 67.38 179 ASN A C 1
ATOM 1483 O O . ASN A 1 179 ? 32.299 -16.060 -25.843 1.00 67.38 179 ASN A O 1
ATOM 1487 N N . LYS A 1 180 ? 30.351 -16.007 -24.741 1.00 63.41 180 LYS A N 1
ATOM 1488 C CA . LYS A 1 180 ? 30.655 -17.178 -23.905 1.00 63.41 180 LYS A CA 1
ATOM 1489 C C . LYS A 1 180 ? 30.491 -18.482 -24.674 1.00 63.41 180 LYS A C 1
ATOM 1491 O O . LYS A 1 180 ? 31.296 -19.379 -24.471 1.00 63.41 180 LYS A O 1
ATOM 1496 N N . GLU A 1 181 ? 29.499 -18.577 -25.553 1.00 58.75 181 GLU A N 1
ATOM 1497 C CA . GLU A 1 181 ? 29.289 -19.761 -26.396 1.00 58.75 181 GLU A CA 1
ATOM 1498 C C . GLU A 1 181 ? 30.437 -19.947 -27.401 1.00 58.75 181 GLU A C 1
ATOM 1500 O O . GLU A 1 181 ? 30.952 -21.050 -27.535 1.00 58.75 181 GLU A O 1
ATOM 1505 N N . LYS A 1 182 ? 30.950 -18.859 -27.992 1.00 57.66 182 LYS A N 1
ATOM 1506 C CA . LYS A 1 182 ? 32.098 -18.891 -28.923 1.00 57.66 182 LYS A CA 1
ATOM 1507 C C . LYS A 1 182 ? 33.460 -19.217 -28.298 1.00 57.66 182 LYS A C 1
ATOM 1509 O O . LYS A 1 182 ? 34.415 -19.434 -29.029 1.00 57.66 182 LYS A O 1
ATOM 1514 N N . VAL A 1 183 ? 33.584 -19.178 -26.971 1.00 58.69 183 VAL A N 1
ATOM 1515 C CA . VAL A 1 183 ? 34.833 -19.514 -26.251 1.00 58.69 183 VAL A CA 1
ATOM 1516 C C . VAL A 1 183 ? 34.849 -20.990 -25.822 1.00 58.69 183 VAL A C 1
ATOM 1518 O O . VAL A 1 183 ? 35.866 -21.479 -25.336 1.00 58.69 183 VAL A O 1
ATOM 1521 N N . VAL A 1 184 ? 33.726 -21.698 -25.979 1.00 56.28 184 VAL A N 1
ATOM 1522 C CA . VAL A 1 184 ? 33.562 -23.111 -25.599 1.00 56.28 184 VAL A CA 1
ATOM 1523 C C . VAL A 1 184 ? 33.634 -24.055 -26.818 1.00 56.28 184 VAL A C 1
ATOM 1525 O O . VAL A 1 184 ? 33.748 -25.264 -26.623 1.00 56.28 184 VAL A O 1
ATOM 1528 N N . GLU A 1 185 ? 33.630 -23.521 -28.045 1.00 45.97 185 GLU A N 1
ATOM 1529 C CA . GLU A 1 185 ? 33.986 -24.232 -29.293 1.00 45.97 185 GLU A CA 1
ATOM 1530 C C . GLU A 1 185 ? 35.490 -24.147 -29.591 1.00 45.97 185 GLU A C 1
ATOM 1532 O O . GLU A 1 185 ? 36.045 -25.169 -30.059 1.00 45.97 185 GLU A O 1
#

Foldseek 3Di:
DPCVVVLVLLVVLLVVLVVVLVVVLVVVLVVLVPDPDDPLLSVLVSVLLNVLSVVLSVVSVVLSRDPVSQPQQWDWDWDQDPVRDTDIAIDGDPVLVVVLVVVLVVSLVVSLVVSCVSVVHDSVVSCVVCSVVSVVSSVVSSVSSVVSVVSSRVSCNPDPVNGVVVVVVVVVVVVVVVVVVVVVD

Secondary structure (DSSP, 8-state):
--HHHHHHHHHHHHHHHHHHHHHHHHHHHHHHHHSS--HHHHHHHHHHHHHHHHHHHHHHHHHHH-HHHHHHHEEEEEEE-TT--EEEEEEE-HHHHHHHHHHHHHHHHHHHHHHHHHTTS-HHHHHHHHHHHHHHHHHHHHHHHHHHHHHHHHHHHH-HHHHHHHHHHHHHHHHHHHHHHTTT-

Sequence (185 aa):
MDFKKVKPLLKKPVLWTGSIIFGLIMISLIIILTLPLEKNQKIIISCQITLNFLLVYLIACILGNKRSSISLFTDILVFEDEQKQESIEVKPSRYLHIFINIFTIACFFIHLTSGSMIGEISFAQYAAQKWWLFLIVYLINTIFLYLYFYILIYLLNESKEFKDEYLTNLKNNKQTIENKEKVVE

Organism: NCBI:txid1276246